Protein 5CKL (pdb70)

CATH classification: 1.10.3290.10

Foldseek 3Di:
DDDAQLRVLLVLLLCCLVVVVLVVADALALQSLLVLQCSSQPVNDPQRSHFDQCWDADDVATADHSVCLVVLRVVLSPFDLQDLVSLLVSLLSQVSSQGTPDDSQLSSLSSSQRSCCVRPLKHFLQLPQDLVQCVVLSVCCVPPNPSVSVSRVVRIDNPSSDPVSSSSNSQNSSVSVPDDD

B-factor: mean 14.35, std 12.37, range [4.65, 115.56]

Sequence (181 aa):
HMKSIDEQSLHHNARRRLFESGDIDRIIEVGTTAGLQQQIHRRYYLFGGLYDDFAGQIREDNNISSKGGFRFANAMMYLKEEALVKKIEQQMPERRTFEEEIIAKYVEMNIAHPFLEGNGRSSTRIWLDLVLKKNLKKVVNWQNVSKTLYLQQAMERSPVNNDLRLRRFLLKDNLTDDVDNREIIFKGIEQSYYYEGYEK

Structure (mmCIF, N/CA/C/O backbone):
data_5CKL
#
_entry.id   5CKL
#
_cell.length_a   35.333
_cell.length_b   50.538
_cell.length_c   130.136
_cell.angle_alpha   90.000
_cell.angle_beta   90.000
_cell.angle_gamma   90.000
#
_symmetry.space_group_name_H-M   'P 2 21 21'
#
loop_
_entity.id
_entity.type
_entity.pdbx_description
1 polymer 'Adenosine monophosphate-protein transferase NmFic'
2 non-polymer GLYCEROL
3 non-polymer 'CHLORIDE ION'
4 water water
#
loop_
_atom_site.group_PDB
_atom_site.id
_atom_site.type_symbol
_atom_site.label_atom_id
_atom_site.label_alt_id
_atom_site.label_comp_id
_atom_site.label_asym_id
_atom_site.label_entity_id
_atom_site.label_seq_id
_atom_site.pdbx_PDB_ins_code
_atom_site.Cartn_x
_atom_site.Cartn_y
_atom_site.Cartn_z
_atom_site.occupancy
_atom_site.B_iso_or_equiv
_atom_site.auth_seq_id
_atom_site.auth_comp_id
_atom_site.auth_asym_id
_atom_site.auth_atom_id
_atom_site.pdbx_PDB_model_num
ATOM 1 N N . HIS A 1 7 ? 26.752 75.666 39.371 1.00 22.69 10 HIS A N 1
ATOM 2 C CA . HIS A 1 7 ? 26.371 76.992 38.796 1.00 16.60 10 HIS A CA 1
ATOM 3 C C . HIS A 1 7 ? 25.074 76.844 38.101 1.00 13.73 10 HIS A C 1
ATOM 4 O O . HIS A 1 7 ? 24.709 75.763 37.716 1.00 14.87 10 HIS A O 1
ATOM 11 N N . MET A 1 8 ? 24.361 77.996 37.929 1.00 13.62 11 MET A N 1
ATOM 12 C CA . MET A 1 8 ? 23.042 77.978 37.319 1.00 11.69 11 MET A CA 1
ATOM 13 C C . MET A 1 8 ? 23.079 77.209 36.021 1.00 10.87 11 MET A C 1
ATOM 14 O O . MET A 1 8 ? 23.978 77.393 35.185 1.00 11.91 11 MET A O 1
ATOM 19 N N . LYS A 1 9 ? 22.081 76.380 35.792 1.00 10.02 12 LYS A N 1
ATOM 20 C CA . LYS A 1 9 ? 22.018 75.653 34.524 1.00 9.81 12 LYS A CA 1
ATOM 21 C C . LYS A 1 9 ? 21.888 76.606 33.371 1.00 9.44 12 LYS A C 1
ATOM 22 O O . LYS A 1 9 ? 21.106 77.557 33.418 1.00 10.37 12 LYS A O 1
ATOM 28 N N . SER A 1 10 ? 22.624 76.309 32.306 1.00 9.52 13 SER A N 1
ATOM 29 C CA . SER A 1 10 ? 22.395 76.994 31.026 1.00 10.17 13 SER A CA 1
ATOM 30 C C . SER A 1 10 ? 21.101 76.503 30.375 1.00 9.17 13 SER A C 1
ATOM 31 O O . SER A 1 10 ? 20.517 75.485 30.771 1.00 8.98 13 SER A O 1
ATOM 34 N N . ILE A 1 11 ? 20.680 77.214 29.324 1.00 9.60 14 ILE A N 1
ATOM 35 C CA . ILE A 1 11 ? 19.543 76.724 28.533 1.00 9.20 14 ILE A CA 1
ATOM 36 C C . ILE A 1 11 ? 19.837 75.317 28.022 1.00 8.68 14 ILE A C 1
ATOM 37 O O . ILE A 1 11 ? 18.984 74.424 28.116 1.00 8.76 14 ILE A O 1
ATOM 42 N N . ASP A 1 12 ? 21.034 75.083 27.443 1.00 8.81 15 ASP A N 1
ATOM 43 C CA . ASP A 1 12 ? 21.285 73.794 26.884 1.00 9.08 15 ASP A CA 1
ATOM 44 C C . ASP A 1 12 ? 21.305 72.699 27.943 1.00 8.60 15 ASP A C 1
ATOM 45 O O . ASP A 1 12 ? 20.829 71.586 27.712 1.00 9.07 15 ASP A O 1
ATOM 50 N N . GLU A 1 13 ? 21.871 72.999 29.119 1.00 8.85 16 GLU A N 1
ATOM 51 C CA . GLU A 1 13 ? 21.917 72.016 30.187 1.00 8.96 16 GLU A CA 1
ATOM 52 C C . GLU A 1 13 ? 20.513 71.653 30.688 1.00 8.67 16 GLU A C 1
ATOM 53 O O . GLU A 1 13 ? 20.165 70.491 30.838 1.00 9.33 16 GLU A O 1
ATOM 59 N N . GLN A 1 14 ? 19.686 72.693 30.967 1.00 8.30 17 GLN A N 1
ATOM 60 C CA . GLN A 1 14 ? 18.332 72.375 31.388 1.00 8.20 17 GLN A CA 1
ATOM 61 C C . GLN A 1 14 ? 17.590 71.636 30.288 1.00 7.69 17 GLN A C 1
ATOM 62 O O . GLN A 1 14 ? 16.797 70.729 30.556 1.00 8.16 17 GLN A O 1
ATOM 68 N N . SER A 1 15 ? 17.804 72.021 29.025 1.00 7.65 18 SER A N 1
ATOM 69 C CA . SER A 1 15 ? 17.118 71.334 27.957 1.00 7.53 18 SER A CA 1
ATOM 70 C C . SER A 1 15 ? 17.513 69.864 27.893 1.00 7.63 18 SER A C 1
ATOM 71 O O . SER A 1 15 ? 16.666 69.003 27.655 1.00 7.66 18 SER A O 1
ATOM 74 N N . LEU A 1 16 ? 18.792 69.548 28.148 1.00 7.81 19 LEU A N 1
ATOM 75 C CA . LEU A 1 16 ? 19.209 68.150 28.177 1.00 7.92 19 LEU A CA 1
ATOM 76 C C . LEU A 1 16 ? 18.468 67.397 29.275 1.00 7.66 19 LEU A C 1
ATOM 77 O O . LEU A 1 16 ? 18.022 66.276 29.091 1.00 8.21 19 LEU A O 1
ATOM 82 N N A HIS A 1 17 ? 18.328 68.033 30.456 0.51 8.11 20 HIS A N 1
ATOM 83 N N B HIS A 1 17 ? 18.286 68.017 30.459 0.49 8.24 20 HIS A N 1
ATOM 84 C CA A HIS A 1 17 ? 17.501 67.439 31.508 0.51 8.63 20 HIS A CA 1
ATOM 85 C CA B HIS A 1 17 ? 17.486 67.382 31.506 0.49 8.80 20 HIS A CA 1
ATOM 86 C C A HIS A 1 17 ? 16.066 67.204 31.038 0.51 8.42 20 HIS A C 1
ATOM 87 C C B HIS 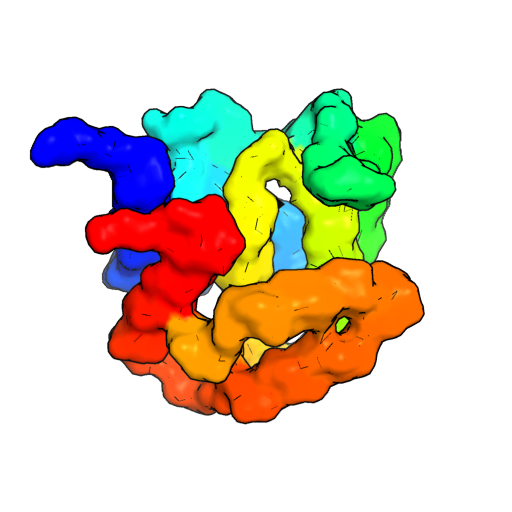A 1 17 ? 16.030 67.213 31.075 0.49 8.64 20 HIS A C 1
ATOM 88 O O A HIS A 1 17 ? 15.478 66.155 31.322 0.51 8.26 20 HIS A O 1
ATOM 89 O O B HIS A 1 17 ? 15.389 66.222 31.429 0.49 9.26 20 HIS A O 1
ATOM 102 N N . ASN A 1 18 ? 15.513 68.190 30.313 1.00 8.17 21 ASN A N 1
ATOM 103 C CA . ASN A 1 18 ? 14.156 68.025 29.768 1.00 7.95 21 ASN A CA 1
ATOM 104 C C . ASN A 1 18 ? 14.061 66.845 28.813 1.00 7.57 21 ASN A C 1
ATOM 105 O O . ASN A 1 18 ? 13.093 66.121 28.812 1.00 8.12 21 ASN A O 1
ATOM 110 N N . ALA A 1 19 ? 15.111 66.668 27.979 1.00 7.68 22 ALA A N 1
ATOM 111 C CA . ALA A 1 19 ? 15.140 65.532 27.053 1.00 7.42 22 ALA A CA 1
ATOM 112 C C . ALA A 1 19 ? 15.167 64.231 27.811 1.00 7.50 22 ALA A C 1
ATOM 113 O O . ALA A 1 19 ? 14.474 63.276 27.462 1.00 8.12 22 ALA A O 1
ATOM 115 N N . ARG A 1 20 ? 15.980 64.142 28.872 1.00 7.87 23 ARG A N 1
ATOM 116 C CA . ARG A 1 20 ? 16.009 62.925 29.657 1.00 8.55 23 ARG A CA 1
ATOM 117 C C . ARG A 1 20 ? 14.657 62.635 30.255 1.00 8.47 23 ARG A C 1
ATOM 118 O O . ARG A 1 20 ? 14.188 61.491 30.245 1.00 9.23 23 ARG A O 1
ATOM 126 N N A ARG A 1 21 ? 13.986 63.683 30.777 0.58 8.53 24 ARG A N 1
ATOM 127 N N B ARG A 1 21 ? 13.975 63.670 30.787 0.42 8.53 24 ARG A N 1
ATOM 128 C CA A ARG A 1 21 ? 12.693 63.510 31.392 0.58 9.14 24 ARG A CA 1
ATOM 129 C CA B ARG A 1 21 ? 12.680 63.470 31.399 0.42 9.07 24 ARG A CA 1
ATOM 130 C C A ARG A 1 21 ? 11.631 63.083 30.391 0.58 8.33 24 ARG A C 1
ATOM 131 C C B ARG A 1 21 ? 11.608 63.085 30.390 0.42 8.30 24 ARG A C 1
ATOM 132 O O A ARG A 1 21 ? 10.735 62.295 30.718 0.58 9.07 24 ARG A O 1
ATOM 133 O O B ARG A 1 21 ? 10.679 62.336 30.716 0.42 9.10 24 ARG A O 1
ATOM 148 N N . LEU A 1 22 ? 11.735 63.583 29.157 1.00 8.12 25 LEU A N 1
ATOM 149 C CA . LEU A 1 22 ? 10.826 63.187 28.105 1.00 7.81 25 LEU A CA 1
ATOM 150 C C . LEU A 1 22 ? 10.768 61.679 27.970 1.00 7.62 25 LEU A C 1
ATOM 151 O O . LEU A 1 22 ? 9.690 61.078 27.810 1.00 8.23 25 LEU A O 1
ATOM 156 N N . PHE A 1 23 ? 11.954 61.029 28.032 1.00 7.69 26 PHE A N 1
ATOM 157 C CA . PHE A 1 23 ? 12.036 59.578 28.015 1.00 8.29 26 PHE A CA 1
ATOM 158 C C . PHE A 1 23 ? 11.681 58.938 29.343 1.00 8.86 26 PHE A C 1
ATOM 159 O O . PHE A 1 23 ? 10.889 57.983 29.391 1.00 9.95 26 PHE A O 1
ATOM 167 N N . GLU A 1 24 ? 12.222 59.427 30.463 1.00 9.11 27 GLU A N 1
ATOM 168 C CA . GLU A 1 24 ? 11.990 58.785 31.772 1.00 10.16 27 GLU A CA 1
ATOM 169 C C . GLU A 1 24 ? 10.526 58.728 32.114 1.00 10.76 27 GLU A C 1
ATOM 170 O O . GLU A 1 24 ? 10.050 57.786 32.712 1.00 12.79 27 GLU A O 1
ATOM 176 N N . SER A 1 25 ? 9.798 59.783 31.770 1.00 10.35 28 SER A N 1
ATOM 177 C CA . SER A 1 25 ? 8.385 59.881 32.115 1.00 11.52 28 SER A CA 1
ATOM 178 C C . SER A 1 25 ? 7.484 59.049 31.246 1.00 11.24 28 SER A C 1
ATOM 179 O O . SER A 1 25 ? 6.292 58.946 31.552 1.00 13.49 28 SER A O 1
ATOM 182 N N . GLY A 1 26 ? 7.985 58.553 30.143 1.00 10.22 29 GLY A N 1
ATOM 183 C CA . GLY A 1 26 ? 7.145 57.904 29.118 1.00 10.39 29 GLY A CA 1
ATOM 184 C C . GLY A 1 26 ? 6.444 58.859 28.205 1.00 10.16 29 GLY A C 1
ATOM 185 O O . GLY A 1 26 ? 5.757 58.4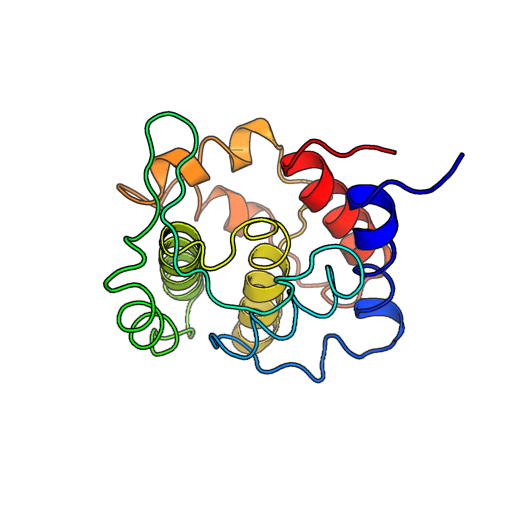16 27.263 1.00 11.17 29 GLY A O 1
ATOM 186 N N . ASP A 1 27 ? 6.601 60.189 28.407 1.00 9.62 30 ASP A N 1
ATOM 187 C CA . ASP A 1 27 ? 5.887 61.133 27.548 1.00 10.39 30 ASP A CA 1
ATOM 188 C C . ASP A 1 27 ? 6.337 61.025 26.092 1.00 9.19 30 ASP A C 1
ATOM 189 O O . ASP A 1 27 ? 5.526 61.330 25.177 1.00 10.49 30 ASP A O 1
ATOM 194 N N . ILE A 1 28 ? 7.538 60.568 25.854 1.00 8.78 31 ILE A N 1
ATOM 195 C CA . ILE A 1 28 ? 8.068 60.361 24.492 1.00 8.86 31 ILE A CA 1
ATOM 196 C C . ILE A 1 28 ? 7.095 59.545 23.622 1.00 9.51 31 ILE A C 1
ATOM 197 O O . ILE A 1 28 ? 6.998 59.766 22.412 1.00 10.93 31 ILE A O 1
ATOM 202 N N . ASP A 1 29 ? 6.456 58.541 24.220 1.00 9.98 32 ASP A N 1
ATOM 203 C CA . ASP A 1 29 ? 5.653 57.585 23.456 1.00 11.32 32 ASP A CA 1
ATOM 204 C C . ASP A 1 29 ? 4.176 57.997 23.392 1.00 11.01 32 ASP A C 1
ATOM 205 O O . ASP A 1 29 ? 3.389 57.257 22.834 1.00 14.76 32 ASP A O 1
ATOM 210 N N . ARG A 1 30 ? 3.830 59.204 23.859 1.00 9.95 33 ARG A N 1
ATOM 211 C CA . ARG A 1 30 ? 2.540 59.750 23.785 1.00 11.83 33 ARG A CA 1
ATOM 212 C C . ARG A 1 30 ? 2.453 60.913 22.755 1.00 14.03 33 ARG A C 1
ATOM 213 O O . ARG A 1 30 ? 1.374 61.360 22.475 1.00 27.77 33 ARG A O 1
ATOM 221 N N A ILE A 1 31 ? 3.491 61.175 22.022 0.59 11.56 34 ILE A N 1
ATOM 222 N N B ILE A 1 31 ? 3.337 61.168 21.990 0.41 10.16 34 ILE A N 1
ATOM 223 C CA A ILE A 1 31 ? 3.679 62.187 20.974 0.59 10.70 34 ILE A CA 1
ATOM 224 C CA B ILE A 1 31 ? 3.273 62.295 21.089 0.41 12.30 34 ILE A CA 1
ATOM 225 C C A ILE A 1 31 ? 3.227 61.608 19.628 0.59 8.70 34 ILE A C 1
ATOM 226 C C B ILE A 1 31 ? 3.303 61.705 19.654 0.41 9.63 34 ILE A C 1
ATOM 227 O O A ILE A 1 31 ? 3.465 60.481 19.357 0.59 9.52 34 ILE A O 1
ATOM 228 O O B ILE A 1 31 ? 3.766 60.576 19.349 0.41 10.09 34 ILE A O 1
ATOM 237 N N . GLU A 1 32 ? 2.624 62.466 18.775 1.00 8.25 35 GLU A N 1
ATOM 238 C CA . GLU A 1 32 ? 2.407 62.041 17.419 1.00 7.48 35 GLU A CA 1
ATOM 239 C C . GLU A 1 32 ? 3.738 61.740 16.716 1.00 7.26 35 GLU A C 1
ATOM 240 O O . GLU A 1 32 ? 4.653 62.476 16.786 1.00 12.91 35 GLU A O 1
ATOM 246 N N . VAL A 1 33 ? 3.769 60.705 15.925 1.00 7.53 36 VAL A N 1
ATOM 247 C CA . VAL A 1 33 ? 4.997 60.299 15.209 1.00 6.78 36 VAL A CA 1
ATOM 248 C C . VAL A 1 33 ? 4.959 60.788 13.788 1.00 6.30 36 VAL A C 1
ATOM 249 O O . VAL A 1 33 ? 3.983 60.566 13.060 1.00 7.34 36 VAL A O 1
ATOM 253 N N . GLY A 1 34 ? 6.035 61.439 13.352 1.00 5.66 37 GLY A N 1
ATOM 254 C CA . GLY A 1 34 ? 6.218 61.749 11.944 1.00 5.87 37 GLY A CA 1
ATOM 255 C C . GLY A 1 34 ? 5.457 62.942 11.403 1.00 5.36 37 GLY A C 1
ATOM 256 O O . GLY A 1 34 ? 5.414 63.125 10.183 1.00 6.55 37 GLY A O 1
ATOM 257 N N . THR A 1 35 ? 4.923 63.764 12.288 1.00 5.47 38 THR A N 1
ATOM 258 C CA . THR A 1 35 ? 4.116 64.907 11.899 1.00 5.73 38 THR A CA 1
ATOM 259 C C . THR A 1 35 ? 4.755 66.195 12.358 1.00 5.26 38 THR A C 1
ATOM 260 O O . THR A 1 35 ? 5.595 66.232 13.267 1.00 5.68 38 THR A O 1
ATOM 264 N N . THR A 1 36 ? 4.295 67.315 11.775 1.00 5.54 39 THR A N 1
ATOM 265 C CA . THR A 1 36 ? 4.735 68.604 12.227 1.00 5.85 39 THR A CA 1
ATOM 266 C C . THR A 1 36 ? 4.341 68.826 13.687 1.00 5.56 39 THR A C 1
ATOM 267 O O . THR A 1 36 ? 5.136 69.289 14.518 1.00 5.89 39 THR A O 1
ATOM 271 N N . ALA A 1 37 ? 3.084 68.492 14.024 1.00 5.80 40 ALA A N 1
ATOM 272 C CA . ALA A 1 37 ? 2.622 68.674 15.391 1.00 6.01 40 ALA A CA 1
ATOM 273 C C . ALA A 1 37 ? 3.467 67.855 16.369 1.00 5.84 40 ALA A C 1
ATOM 274 O O . ALA A 1 37 ? 3.735 68.330 17.483 1.00 6.49 40 ALA A O 1
ATOM 276 N N . GLY A 1 38 ? 3.864 66.648 15.985 1.00 5.76 41 GLY A N 1
ATOM 277 C CA . GLY A 1 38 ? 4.687 65.860 16.857 1.00 5.84 41 GLY A CA 1
ATOM 278 C C . GLY A 1 38 ? 6.067 66.479 17.087 1.00 5.58 41 GLY A C 1
ATOM 279 O O . GLY A 1 38 ? 6.616 66.441 18.180 1.00 6.31 41 GLY A O 1
ATOM 280 N N . LEU A 1 39 ? 6.634 67.059 16.014 1.00 5.52 42 LEU A N 1
ATOM 281 C CA . LEU A 1 39 ? 7.898 67.783 16.162 1.00 5.36 42 LEU A CA 1
ATOM 282 C C . LEU A 1 39 ? 7.731 68.977 17.092 1.00 5.38 42 LEU A C 1
ATOM 283 O O . LEU A 1 39 ? 8.586 69.237 17.950 1.00 5.84 42 LEU A O 1
ATOM 288 N N . GLN A 1 40 ? 6.630 69.720 16.932 1.00 5.73 43 GLN A N 1
ATOM 289 C CA . GLN A 1 40 ? 6.348 70.839 17.836 1.00 5.81 43 GLN A CA 1
ATOM 290 C C . GLN A 1 40 ? 6.221 70.373 19.272 1.00 6.20 43 GLN A C 1
ATOM 291 O O . GLN A 1 40 ? 6.707 71.078 20.181 1.00 6.86 43 GLN A O 1
ATOM 297 N N A GLN A 1 41 ? 5.571 69.233 19.467 0.53 6.11 44 GLN A N 1
ATOM 298 N N B GLN A 1 41 ? 5.614 69.239 19.569 0.47 6.44 44 GLN A N 1
ATOM 299 C CA A GLN A 1 41 ? 5.445 68.670 20.817 0.53 6.55 44 GLN A CA 1
ATOM 300 C CA B GLN A 1 41 ? 5.514 68.794 20.952 0.47 6.56 44 GLN A CA 1
ATOM 301 C C A GLN A 1 41 ? 6.800 68.410 21.440 0.53 6.08 44 GLN A C 1
ATOM 302 C C B GLN A 1 41 ? 6.859 68.375 21.511 0.47 6.32 44 GLN A C 1
ATOM 303 O O A GLN A 1 41 ? 7.044 68.747 22.601 0.53 6.49 44 GLN A O 1
ATOM 304 O O B GLN A 1 41 ? 7.169 68.636 22.675 0.47 6.68 44 GLN A O 1
ATOM 315 N N . ILE A 1 42 ? 7.700 67.747 20.677 1.00 5.86 45 ILE A N 1
ATOM 316 C CA . ILE A 1 42 ? 9.065 67.506 21.158 1.00 5.92 45 ILE A CA 1
ATOM 317 C C . ILE A 1 42 ? 9.739 68.817 21.527 1.00 5.69 45 ILE A C 1
ATOM 318 O O . ILE A 1 42 ? 10.371 68.942 22.571 1.00 6.45 45 ILE A O 1
ATOM 323 N N . HIS A 1 43 ? 9.652 69.788 20.615 1.00 6.10 46 HIS A N 1
ATOM 324 C CA . HIS A 1 43 ? 10.332 71.065 20.835 1.00 6.17 46 HIS A CA 1
ATOM 325 C C . HIS A 1 43 ? 9.828 71.764 22.100 1.00 6.65 46 HIS A C 1
ATOM 326 O O . HIS A 1 43 ? 10.599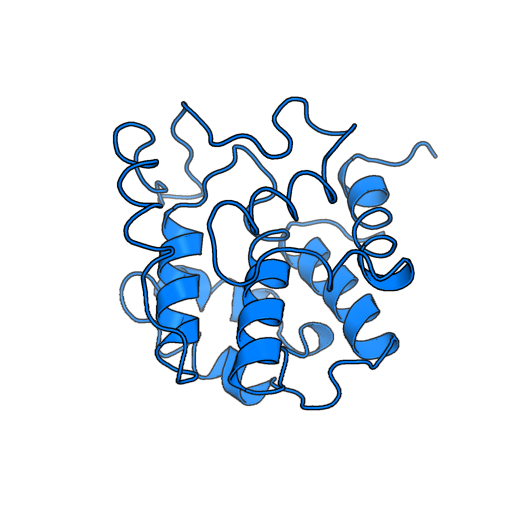 72.341 22.854 1.00 7.18 46 HIS A O 1
ATOM 333 N N A ARG A 1 44 ? 8.504 71.696 22.313 0.50 7.37 47 ARG A N 1
ATOM 334 N N B ARG A 1 44 ? 8.498 71.768 22.304 0.50 7.16 47 ARG A N 1
ATOM 335 C CA A ARG A 1 44 ? 7.953 72.300 23.508 0.50 8.86 47 ARG A CA 1
ATOM 336 C CA B ARG A 1 44 ? 7.983 72.308 23.545 0.50 8.57 47 ARG A CA 1
ATOM 337 C C A ARG A 1 44 ? 8.420 71.617 24.764 0.50 8.94 47 ARG A C 1
ATOM 338 C C B ARG A 1 44 ? 8.550 71.616 24.760 0.50 8.28 47 ARG A C 1
ATOM 339 O O A ARG A 1 44 ? 8.592 72.252 25.804 0.50 10.79 47 ARG A O 1
ATOM 340 O O B ARG A 1 44 ? 8.906 72.263 25.750 0.50 8.98 47 ARG A O 1
ATOM 355 N N A TYR A 1 45 ? 8.648 70.305 24.693 0.51 8.47 48 TYR A N 1
ATOM 356 N N B TYR A 1 45 ? 8.577 70.262 24.739 0.49 7.53 48 TYR A N 1
ATOM 357 C CA A TYR A 1 45 ? 9.139 69.579 25.864 0.51 8.69 48 TYR A CA 1
ATOM 358 C CA B TYR A 1 45 ? 9.133 69.528 25.874 0.49 8.63 48 TYR A CA 1
ATOM 359 C C A TYR A 1 45 ? 10.608 69.908 26.122 0.51 8.36 48 TYR A C 1
ATOM 360 C C B TYR A 1 45 ? 10.571 69.976 26.114 0.49 7.83 48 TYR A C 1
ATOM 361 O O A TYR A 1 45 ? 11.038 70.052 27.268 0.51 10.16 48 TYR A O 1
ATOM 362 O O B TYR A 1 45 ? 10.977 70.239 27.248 0.49 9.20 48 TYR A O 1
ATOM 379 N N . LEU A 1 46 ? 11.391 70.020 25.058 1.00 6.89 49 LEU A N 1
ATOM 380 C CA . LEU A 1 46 ? 12.798 70.288 25.217 1.00 7.05 49 LEU A CA 1
ATOM 381 C C . LEU A 1 46 ? 13.090 71.717 25.654 1.00 7.20 49 LEU A C 1
ATOM 382 O O . LEU A 1 46 ? 14.062 71.960 26.374 1.00 7.98 49 LEU A O 1
ATOM 387 N N . PHE A 1 47 ? 12.294 72.675 25.153 1.00 7.10 50 PHE A N 1
ATOM 388 C CA . PHE A 1 47 ? 12.636 74.086 25.281 1.00 7.33 50 PHE A CA 1
ATOM 389 C C . PHE A 1 47 ? 11.600 74.916 26.006 1.00 7.79 50 PHE A C 1
ATOM 390 O O . PHE A 1 47 ? 11.819 76.119 26.194 1.00 8.66 50 PHE A O 1
ATOM 398 N N . GLY A 1 48 ? 10.484 74.333 26.416 1.00 8.66 51 GLY A N 1
ATOM 399 C CA . GLY A 1 48 ? 9.489 75.082 27.156 1.00 9.48 51 GLY A CA 1
ATOM 400 C C . GLY A 1 48 ? 10.106 75.611 28.451 1.00 10.25 51 GLY A C 1
ATOM 401 O O . GLY A 1 48 ? 10.804 74.883 29.150 1.00 12.10 51 GLY A O 1
ATOM 402 N N . GLY A 1 49 ? 9.867 76.881 28.712 1.00 11.91 52 GLY A N 1
ATOM 403 C CA . GLY A 1 49 ? 10.464 77.534 29.866 1.00 12.81 52 GLY A CA 1
ATOM 404 C C . GLY A 1 49 ? 11.860 78.120 29.597 1.00 12.31 52 GLY A C 1
ATOM 405 O O . GLY A 1 49 ? 12.361 78.822 30.433 1.00 17.80 52 GLY A O 1
ATOM 406 N N . LEU A 1 50 ? 12.424 77.807 28.464 1.00 9.84 53 LEU A N 1
ATOM 407 C CA . LEU A 1 50 ? 13.783 78.176 28.114 1.00 9.79 53 LEU A CA 1
ATOM 408 C C . LEU A 1 50 ? 13.838 79.180 26.965 1.00 10.55 53 LEU A C 1
ATOM 409 O O . LEU A 1 50 ? 14.556 80.180 27.024 1.00 12.31 53 LEU A O 1
ATOM 414 N N . TYR A 1 51 ? 13.052 78.902 25.910 1.00 10.61 54 TYR A N 1
ATOM 415 C CA . TYR A 1 51 ? 12.879 79.805 24.780 1.00 10.82 54 TYR A CA 1
ATOM 416 C C . TYR A 1 51 ? 11.423 80.166 24.697 1.00 11.19 54 TYR A C 1
ATOM 417 O O . TYR A 1 51 ? 10.534 79.296 24.771 1.00 10.92 54 TYR A O 1
ATOM 426 N N A ASP A 1 52 ? 11.094 81.438 24.480 0.50 12.13 55 ASP A N 1
ATOM 427 N N B ASP A 1 52 ? 11.176 81.436 24.478 0.50 12.36 55 ASP A N 1
ATOM 428 C CA A ASP A 1 52 ? 9.705 81.897 24.402 0.50 13.35 55 ASP A CA 1
ATOM 429 C CA B ASP A 1 52 ? 9.809 81.912 24.402 0.50 13.61 55 ASP A CA 1
ATOM 430 C C A ASP A 1 52 ? 8.985 81.316 23.215 0.50 12.79 55 ASP A C 1
ATOM 431 C C B ASP A 1 52 ? 9.059 81.311 23.223 0.50 12.87 55 ASP A C 1
ATOM 432 O O A ASP A 1 52 ? 7.746 81.198 23.247 0.50 15.06 55 ASP A O 1
ATOM 433 O O B ASP A 1 52 ? 7.842 81.198 23.253 0.50 15.33 55 ASP A O 1
ATOM 442 N N . PHE A 1 53 ? 9.735 80.928 22.190 1.00 11.02 56 PHE A N 1
ATOM 443 C CA . PHE A 1 53 ? 9.182 80.351 20.955 1.00 10.93 56 PHE A CA 1
ATOM 444 C C . PHE A 1 53 ? 9.130 78.835 21.008 1.00 9.62 56 PHE A C 1
ATOM 445 O O . PHE A 1 53 ? 8.883 78.223 19.953 1.00 10.35 56 PHE A O 1
ATOM 453 N N . ALA A 1 54 ? 9.271 78.202 22.169 1.00 9.34 57 ALA A N 1
ATOM 454 C CA . ALA A 1 54 ? 9.169 76.747 22.219 1.00 8.92 57 ALA A CA 1
ATOM 455 C C . ALA A 1 54 ? 7.934 76.247 21.554 1.00 8.67 57 ALA A C 1
ATOM 456 O O . ALA A 1 54 ? 6.818 76.717 21.851 1.00 9.82 57 ALA A O 1
ATOM 458 N N . GLY A 1 55 ? 8.076 75.289 20.661 1.00 8.38 58 GLY A N 1
ATOM 459 C CA . GLY A 1 55 ? 6.966 74.693 19.943 1.00 8.68 58 GLY A CA 1
ATOM 460 C C . GLY A 1 55 ? 6.407 75.513 18.799 1.00 8.81 58 GLY A C 1
ATOM 461 O O . GLY A 1 55 ? 5.482 75.004 18.152 1.00 10.57 58 GLY A O 1
ATOM 462 N N . GLN A 1 56 ? 6.883 76.712 18.548 1.00 8.25 59 GLN A N 1
ATOM 463 C CA . GLN A 1 56 ? 6.257 77.614 17.600 1.00 8.59 59 GLN A CA 1
ATOM 464 C C . GLN A 1 56 ? 6.995 77.628 16.269 1.00 8.16 59 GLN A C 1
ATOM 465 O O . GLN A 1 56 ? 8.228 77.788 16.236 1.00 8.95 59 GLN A O 1
ATOM 471 N N . ILE A 1 57 ? 6.236 77.538 15.188 1.00 8.27 60 ILE A N 1
ATOM 472 C CA . ILE A 1 57 ? 6.823 77.662 13.840 1.00 7.62 60 ILE A CA 1
ATOM 473 C C . ILE A 1 57 ? 7.306 79.080 13.636 1.00 8.16 60 ILE A C 1
ATOM 474 O O . ILE A 1 57 ? 6.555 80.048 13.867 1.00 9.74 60 ILE A O 1
ATOM 479 N N . ARG A 1 58 ? 8.534 79.240 13.181 1.00 7.61 61 ARG A N 1
ATOM 480 C CA . ARG A 1 58 ? 9.110 80.567 12.993 1.00 7.89 61 ARG A CA 1
ATOM 481 C C . ARG A 1 58 ? 8.425 81.324 11.861 1.00 8.56 61 ARG A C 1
ATOM 482 O O . ARG A 1 58 ? 7.924 80.769 10.906 1.00 9.16 61 ARG A O 1
ATOM 490 N N . GLU A 1 59 ? 8.520 82.649 12.006 1.00 9.89 62 GLU A N 1
ATOM 491 C CA . GLU A 1 59 ? 8.081 83.619 10.988 1.00 10.76 62 GLU A CA 1
ATOM 492 C C . GLU A 1 59 ? 9.244 84.343 10.366 1.00 11.15 62 GLU A C 1
ATOM 493 O O . GLU A 1 59 ? 9.042 85.096 9.421 1.00 14.51 62 GLU A O 1
ATOM 499 N N . ASP A 1 60 ? 10.472 84.157 10.853 1.00 11.75 63 ASP A N 1
ATOM 500 C CA . ASP A 1 60 ? 11.673 84.777 10.364 1.00 12.25 63 ASP A CA 1
ATOM 501 C C . ASP A 1 60 ? 12.517 83.772 9.654 1.00 10.17 63 ASP A C 1
ATOM 502 O O . ASP A 1 60 ? 12.428 82.579 9.911 1.00 10.07 63 ASP A O 1
ATOM 507 N N A ASN A 1 61 ? 13.353 84.253 8.750 0.50 11.43 64 ASN A N 1
ATOM 508 N N B ASN A 1 61 ? 13.439 84.250 8.761 0.50 11.56 64 ASN A N 1
ATOM 509 C CA A ASN A 1 61 ? 14.308 83.403 8.064 0.50 10.43 64 ASN A CA 1
ATOM 510 C CA B ASN A 1 61 ? 14.404 83.405 8.068 0.50 10.50 64 ASN A CA 1
ATOM 511 C C A ASN A 1 61 ? 15.545 83.185 8.928 0.50 10.43 64 ASN A C 1
ATOM 512 C C B ASN A 1 61 ? 15.636 83.195 8.923 0.50 10.97 64 ASN A C 1
ATOM 513 O O A ASN A 1 61 ? 15.946 84.064 9.698 0.50 13.41 64 ASN A O 1
ATOM 514 O O B ASN A 1 61 ? 16.040 84.066 9.697 0.50 13.96 64 ASN A O 1
ATOM 523 N N . ILE A 1 62 ? 16.176 82.033 8.719 1.00 9.80 65 ILE A N 1
ATOM 524 C CA . ILE A 1 62 ? 17.389 81.656 9.421 1.00 9.86 65 ILE A CA 1
ATOM 525 C C . ILE A 1 62 ? 18.345 80.973 8.460 1.00 9.82 65 ILE A C 1
ATOM 526 O O . ILE A 1 62 ? 17.948 80.325 7.475 1.00 8.94 65 ILE A O 1
ATOM 531 N N A SER A 1 63 ? 19.595 81.107 8.790 0.50 11.05 66 SER A N 1
ATOM 532 N N B SER A 1 63 ? 19.658 81.108 8.777 0.50 11.20 66 SER A N 1
ATOM 533 C CA A SER A 1 63 ? 20.663 80.492 8.012 0.50 11.01 66 SER A CA 1
ATOM 534 C CA B SER A 1 63 ? 20.750 80.496 8.005 0.50 11.39 66 SER A CA 1
ATOM 535 C C A SER A 1 63 ? 21.795 80.064 8.905 0.50 13.30 66 SER A C 1
ATOM 536 C C B SER A 1 63 ? 21.850 80.066 8.893 0.50 13.58 66 SER A C 1
ATOM 537 O O A SER A 1 63 ? 21.905 80.561 10.035 0.50 17.78 66 SER A O 1
ATOM 538 O O B SER A 1 63 ? 21.998 80.551 10.015 0.50 17.94 66 SER A O 1
ATOM 543 N N . LYS A 1 64 ? 22.626 79.127 8.412 1.00 14.10 67 LYS A N 1
ATOM 544 C CA . LYS A 1 64 ? 23.889 78.775 9.133 1.00 20.06 67 LYS A CA 1
ATOM 545 C C . LYS A 1 64 ? 24.913 78.427 8.177 1.00 27.72 67 LYS A C 1
ATOM 546 O O . LYS A 1 64 ? 24.653 77.682 7.230 1.00 50.98 67 LYS A O 1
ATOM 552 N N . GLY A 1 65 ? 26.092 79.059 8.320 1.00 31.52 68 GLY A N 1
ATOM 553 C CA . GLY A 1 65 ? 27.041 79.069 7.133 1.00 67.80 68 GLY A CA 1
ATOM 554 C C . GLY A 1 65 ? 26.379 79.837 5.946 1.00 57.91 68 GLY A C 1
ATOM 555 O O . GLY A 1 65 ? 25.716 80.931 5.909 1.00 29.25 68 GLY A O 1
ATOM 556 N N . GLY A 1 66 ? 26.560 79.340 4.823 1.00 24.40 69 GLY A N 1
ATOM 557 C CA . GLY A 1 66 ? 26.149 79.803 3.541 1.00 23.38 69 GLY A CA 1
ATOM 558 C C . GLY A 1 66 ? 24.847 79.047 3.041 1.00 15.47 69 GLY A C 1
ATOM 559 O O . GLY A 1 66 ? 24.409 79.452 1.972 1.00 19.72 69 GLY A O 1
ATOM 560 N N . PHE A 1 67 ? 24.197 78.443 4.163 1.00 18.01 70 PHE A N 1
ATOM 561 C CA . PHE A 1 67 ? 22.926 77.682 3.911 1.00 15.01 70 PHE A CA 1
ATOM 562 C C . PHE A 1 67 ? 21.709 78.340 4.575 1.00 10.89 70 PHE A C 1
ATOM 563 O O . PHE A 1 67 ? 21.647 78.556 5.766 1.00 13.02 70 PHE A O 1
ATOM 571 N N . ARG A 1 68 ? 20.767 78.699 3.716 1.00 8.79 71 ARG A N 1
ATOM 572 C CA . ARG A 1 68 ? 19.510 79.265 4.168 1.00 8.07 71 ARG A CA 1
ATOM 573 C C . ARG A 1 68 ? 18.462 78.157 4.219 1.00 7.26 71 ARG A C 1
ATOM 574 O O . ARG A 1 68 ? 18.207 77.473 3.238 1.00 8.52 71 ARG A O 1
ATOM 582 N N . PHE A 1 69 ? 17.827 78.016 5.380 1.00 6.78 72 PHE A N 1
ATOM 583 C CA . PHE A 1 69 ? 16.756 77.066 5.561 1.00 6.60 72 PHE A CA 1
ATOM 584 C C . PHE A 1 69 ? 15.491 77.545 4.851 1.00 6.89 72 PHE A C 1
ATOM 585 O O . PHE A 1 69 ? 15.423 78.675 4.347 1.00 7.96 72 PHE A O 1
ATOM 593 N N . ALA A 1 70 ? 14.474 76.694 4.783 1.00 6.57 73 ALA A N 1
ATOM 594 C CA . ALA A 1 70 ? 13.315 77.016 3.962 1.00 6.69 73 ALA A CA 1
ATOM 595 C C . ALA A 1 70 ? 12.736 78.381 4.339 1.00 6.59 73 ALA A C 1
ATOM 596 O O . ALA A 1 70 ? 12.576 78.718 5.504 1.00 7.66 73 ALA A O 1
ATOM 598 N N . ASN A 1 71 ? 12.346 79.138 3.309 1.00 6.61 74 ASN A N 1
ATOM 599 C CA . ASN A 1 71 ? 11.830 80.468 3.541 1.00 6.69 74 ASN A CA 1
ATOM 600 C C . ASN A 1 71 ? 10.571 80.422 4.411 1.00 6.54 74 ASN A C 1
ATOM 601 O O . ASN A 1 71 ? 9.639 79.685 4.128 1.00 6.67 74 ASN A O 1
ATOM 606 N N . ALA A 1 72 ? 10.551 81.257 5.450 1.00 7.93 75 ALA A N 1
ATOM 607 C CA . ALA A 1 72 ? 9.390 81.366 6.320 1.00 7.80 75 ALA A CA 1
ATOM 608 C C . ALA A 1 72 ? 8.112 81.660 5.557 1.00 7.62 75 ALA A C 1
ATOM 609 O O . ALA A 1 72 ? 7.024 81.280 6.025 1.00 8.32 75 ALA A O 1
ATOM 611 N N A MET A 1 73 ? 8.294 82.305 4.409 0.57 6.95 76 MET A N 1
ATOM 612 N N B MET A 1 73 ? 8.061 82.410 4.423 0.43 9.17 76 MET A N 1
ATOM 613 C CA A MET A 1 73 ? 7.153 82.697 3.625 0.57 7.49 76 MET A CA 1
ATOM 614 C CA B MET A 1 73 ? 6.773 82.667 3.770 0.43 10.28 76 MET A CA 1
ATOM 615 C C A MET A 1 73 ? 6.285 81.518 3.171 0.57 6.90 76 MET A C 1
ATOM 616 C C B MET A 1 73 ? 6.088 81.394 3.213 0.43 10.13 76 MET A C 1
ATOM 617 O O A MET A 1 73 ? 5.055 81.654 2.997 0.57 7.65 76 MET A O 1
ATOM 618 O O B MET A 1 73 ? 4.848 81.373 2.994 0.43 12.92 76 MET A O 1
ATOM 627 N N . TYR A 1 74 ? 6.898 80.365 2.921 1.00 6.89 77 TYR A N 1
ATOM 628 C CA . TYR A 1 74 ? 6.228 79.163 2.458 1.00 6.80 77 TYR A CA 1
ATOM 629 C C . TYR A 1 74 ? 6.566 77.950 3.340 1.00 6.40 77 TYR A C 1
ATOM 630 O O . TYR A 1 74 ? 6.328 76.808 2.962 1.00 6.91 77 TYR A O 1
ATOM 639 N N . LEU A 1 75 ? 7.047 78.205 4.553 1.00 6.50 78 LEU A N 1
ATOM 640 C CA . LEU A 1 75 ? 7.412 77.140 5.474 1.00 6.35 78 LEU A CA 1
ATOM 641 C C . LEU A 1 75 ? 6.214 76.321 5.913 1.00 6.14 78 LEU A C 1
ATOM 642 O O . LEU A 1 75 ? 6.300 75.104 5.996 1.00 6.29 78 LEU A O 1
ATOM 647 N N . LYS A 1 76 ? 5.084 76.972 6.224 1.00 6.68 79 LYS A N 1
ATOM 648 C CA . LYS A 1 76 ? 3.934 76.194 6.658 1.00 7.41 79 LYS A CA 1
ATOM 649 C C . LYS A 1 76 ? 3.461 75.254 5.558 1.00 6.67 79 LYS A C 1
ATOM 650 O O . LYS A 1 76 ? 3.116 74.096 5.812 1.00 7.12 79 LYS A O 1
ATOM 656 N N A GLU A 1 77 ? 3.461 75.756 4.330 0.50 6.87 80 GLU A N 1
ATOM 657 N N B GLU A 1 77 ? 3.448 75.732 4.319 0.50 7.38 80 GLU A N 1
ATOM 658 C CA A GLU A 1 77 ? 3.088 74.982 3.162 0.50 7.48 80 GLU A CA 1
ATOM 659 C CA B GLU A 1 77 ? 3.063 74.918 3.183 0.50 7.92 80 GLU A CA 1
ATOM 660 C C A GLU A 1 77 ? 4.031 73.810 2.956 0.50 6.96 80 GLU A C 1
ATOM 661 C C B GLU A 1 77 ? 4.031 73.777 2.976 0.50 7.14 80 GLU A C 1
ATOM 662 O O A GLU A 1 77 ? 3.625 72.685 2.657 0.50 7.59 80 GLU A O 1
ATOM 663 O O B GLU A 1 77 ? 3.643 72.646 2.680 0.50 8.12 80 GLU A O 1
ATOM 674 N N . ALA A 1 78 ? 5.335 74.067 3.141 1.00 6.47 81 ALA A N 1
ATOM 675 C CA . ALA A 1 78 ? 6.328 73.005 3.038 1.00 6.41 81 ALA A CA 1
ATOM 676 C C . ALA A 1 78 ? 6.084 71.931 4.073 1.00 6.08 81 ALA A C 1
ATOM 677 O O . ALA A 1 78 ? 6.155 70.742 3.763 1.00 6.47 81 ALA A O 1
ATOM 679 N N . LEU A 1 79 ? 5.826 72.343 5.324 1.00 5.89 82 LEU A N 1
ATOM 680 C CA . LEU A 1 79 ? 5.627 71.379 6.406 1.00 5.88 82 LEU A CA 1
ATOM 681 C C . LEU A 1 79 ? 4.435 70.458 6.147 1.00 5.98 82 LEU A C 1
ATOM 682 O O . LEU A 1 79 ? 4.490 69.283 6.465 1.00 6.49 82 LEU A O 1
ATOM 687 N N . VAL A 1 80 ? 3.352 71.006 5.564 1.00 6.27 83 VAL A N 1
ATOM 688 C CA . VAL A 1 80 ? 2.208 70.156 5.241 1.00 7.35 83 VAL A CA 1
ATOM 689 C C . VAL A 1 80 ? 2.614 69.064 4.295 1.00 6.98 83 VAL A C 1
ATOM 690 O O . VAL A 1 80 ? 2.212 67.901 4.446 1.00 8.38 83 VAL A O 1
ATOM 694 N N A LYS A 1 81 ? 3.426 69.390 3.268 0.46 6.29 84 LYS A N 1
ATOM 695 N N B LYS A 1 81 ? 3.424 69.388 3.267 0.54 6.35 84 LYS A N 1
ATOM 696 C CA A LYS A 1 81 ? 3.894 68.362 2.342 0.46 6.54 84 LYS A CA 1
ATOM 697 C CA B LYS A 1 81 ? 3.892 68.353 2.341 0.54 6.63 84 LYS A CA 1
ATOM 698 C C A LYS A 1 81 ? 4.847 67.393 3.004 0.46 6.19 84 LYS A C 1
ATOM 699 C C B LYS A 1 81 ? 4.845 67.387 3.009 0.54 6.29 84 LYS A C 1
ATOM 700 O O A LYS A 1 81 ? 4.783 66.186 2.799 0.46 7.03 84 LYS A O 1
ATOM 701 O O B LYS A 1 81 ? 4.771 66.174 2.812 0.54 7.14 84 LYS A O 1
ATOM 712 N N . ILE A 1 82 ? 5.796 67.918 3.812 1.00 5.96 85 ILE A N 1
ATOM 713 C CA . ILE A 1 82 ? 6.796 67.064 4.444 1.00 6.11 85 ILE A CA 1
ATOM 714 C C . ILE A 1 82 ? 6.129 66.021 5.328 1.00 5.73 85 ILE A C 1
ATOM 715 O O . ILE A 1 82 ? 6.497 64.848 5.295 1.00 6.34 85 ILE A O 1
ATOM 720 N N . GLU A 1 83 ? 5.169 66.443 6.161 1.00 5.94 86 GLU A N 1
ATOM 721 C CA . GLU A 1 83 ? 4.618 65.504 7.119 1.00 5.86 86 GLU A CA 1
ATOM 722 C C . GLU A 1 83 ? 3.810 64.384 6.442 1.00 6.10 86 GLU A C 1
ATOM 723 O O . GLU A 1 83 ? 3.586 63.343 7.049 1.00 6.79 86 GLU A O 1
ATOM 729 N N A GLN A 1 84 ? 3.317 64.636 5.209 0.50 5.62 87 GLN A N 1
ATOM 730 N N B GLN A 1 84 ? 3.439 64.591 5.177 0.50 6.40 87 GLN A N 1
ATOM 731 C CA A GLN A 1 84 ? 2.637 63.597 4.422 0.50 6.64 87 GLN A CA 1
ATOM 732 C CA B GLN A 1 84 ? 2.689 63.600 4.405 0.50 7.06 87 GLN A CA 1
ATOM 733 C C A GLN A 1 84 ? 3.575 62.663 3.668 0.50 6.63 87 GLN A C 1
ATOM 734 C C B GLN A 1 84 ? 3.593 62.622 3.706 0.50 6.92 87 GLN A C 1
ATOM 735 O O A GLN A 1 84 ? 3.073 61.693 3.067 0.50 8.08 87 GLN A O 1
ATOM 736 O O B GLN A 1 84 ? 3.105 61.678 3.082 0.50 8.31 87 GLN A O 1
ATOM 747 N N . MET A 1 85 ? 4.903 62.844 3.750 1.00 6.50 88 MET A N 1
ATOM 748 C CA . MET A 1 85 ? 5.813 61.926 3.087 1.00 6.48 88 MET A CA 1
ATOM 749 C C . MET A 1 85 ? 5.710 60.540 3.740 1.00 6.55 88 MET A C 1
ATOM 750 O O . MET A 1 85 ? 5.488 60.413 4.946 1.00 6.98 88 MET A O 1
ATOM 755 N N . PRO A 1 86 ? 5.941 59.491 2.946 1.00 7.13 89 PRO A N 1
ATOM 756 C CA . PRO A 1 86 ? 5.801 58.122 3.477 1.00 7.29 89 PRO A CA 1
ATOM 757 C C . PRO A 1 86 ? 7.010 57.761 4.362 1.00 6.92 89 PRO A C 1
ATOM 758 O O . PRO A 1 86 ? 8.061 58.396 4.358 1.00 7.55 89 PRO A O 1
ATOM 762 N N . GLU A 1 87 ? 6.776 56.693 5.129 1.00 7.11 90 GLU A N 1
ATOM 763 C CA . GLU A 1 87 ? 7.702 56.245 6.186 1.00 7.46 90 GLU A CA 1
ATOM 764 C C 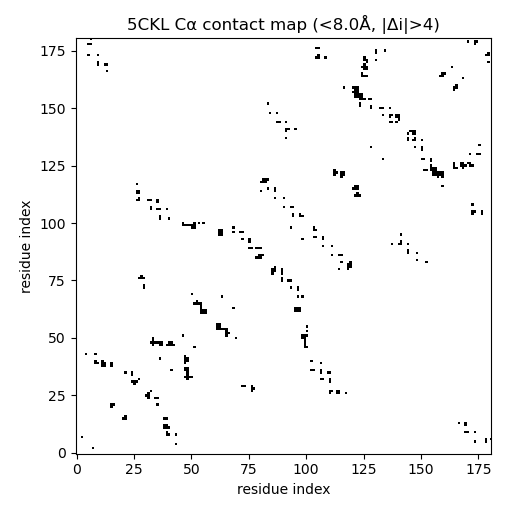. GLU A 1 87 ? 7.906 54.738 6.146 1.00 7.89 90 GLU A C 1
ATOM 765 O O . GLU A 1 87 ? 8.241 54.123 7.161 1.00 9.70 90 GLU A O 1
ATOM 771 N N A ARG A 1 88 ? 7.774 54.032 5.043 0.51 9.82 91 ARG A N 1
ATOM 772 N N B ARG A 1 88 ? 7.653 54.168 4.962 0.49 9.10 91 ARG A N 1
ATOM 773 C CA A ARG A 1 88 ? 7.714 52.586 5.144 0.51 11.52 91 ARG A CA 1
ATOM 774 C CA B ARG A 1 88 ? 7.656 52.706 4.844 0.49 9.69 91 ARG A CA 1
ATOM 775 C C A ARG A 1 88 ? 9.073 51.919 4.941 0.51 11.02 91 ARG A C 1
ATOM 776 C C B ARG A 1 88 ? 9.044 52.096 5.139 0.49 8.57 91 ARG A C 1
ATOM 777 O O A ARG A 1 88 ? 9.185 50.761 5.081 0.51 10.60 91 ARG A O 1
ATOM 778 O O B ARG A 1 88 ? 9.271 51.144 5.998 0.49 9.14 91 ARG A O 1
ATOM 793 N N . THR A 1 89 ? 10.018 52.650 4.428 1.00 7.75 92 THR A N 1
ATOM 794 C CA . THR A 1 89 ? 11.345 52.120 4.296 1.00 7.87 92 THR A CA 1
ATOM 795 C C . THR A 1 89 ? 12.356 53.075 4.942 1.00 7.32 92 THR A C 1
ATOM 796 O O . THR A 1 89 ? 12.105 54.256 5.107 1.00 6.96 92 THR A O 1
ATOM 800 N N . PHE A 1 90 ? 13.519 52.530 5.245 1.00 7.82 93 PHE A N 1
ATOM 801 C CA . PHE A 1 90 ? 14.621 53.374 5.728 1.00 7.45 93 PHE A CA 1
ATOM 802 C C . PHE A 1 90 ? 14.914 54.522 4.791 1.00 7.19 93 PHE A C 1
ATOM 803 O O . PHE A 1 90 ? 15.068 55.668 5.224 1.00 7.17 93 PHE A O 1
ATOM 811 N N A GLU A 1 91 ? 14.977 54.240 3.490 0.53 7.83 94 GLU A N 1
ATOM 812 N N B GLU A 1 91 ? 14.980 54.247 3.485 0.47 7.87 94 GLU A N 1
ATOM 813 C CA A GLU A 1 91 ? 15.258 55.277 2.524 0.53 7.72 94 GLU A CA 1
ATOM 814 C CA B GLU A 1 91 ? 15.265 55.292 2.534 0.47 7.93 94 GLU A CA 1
ATOM 815 C C A GLU A 1 91 ? 14.215 56.384 2.568 0.53 7.30 94 GLU A C 1
ATOM 816 C C B GLU A 1 91 ? 14.212 56.392 2.569 0.47 7.25 94 GLU A C 1
ATOM 817 O O A GLU A 1 91 ? 14.550 57.574 2.513 0.53 7.31 94 GLU A O 1
ATOM 818 O O B GLU A 1 91 ? 14.541 57.585 2.521 0.47 7.33 94 GLU A O 1
ATOM 829 N N . GLU A 1 92 ? 12.931 56.008 2.634 1.00 7.19 95 GLU A N 1
ATOM 830 C CA . GLU A 1 92 ? 11.863 57.007 2.717 1.00 6.75 95 GLU A CA 1
ATOM 831 C C . GLU A 1 92 ? 11.990 57.821 4.004 1.00 5.92 95 GLU A C 1
ATOM 832 O O . GLU A 1 92 ? 11.763 59.034 3.999 1.00 6.06 95 GLU A O 1
ATOM 838 N N . ILE A 1 93 ? 12.287 57.152 5.114 1.00 5.73 96 ILE A N 1
ATOM 839 C CA . ILE A 1 93 ? 12.360 57.863 6.382 1.00 5.45 96 ILE A CA 1
ATOM 840 C C . ILE A 1 93 ? 13.507 58.870 6.367 1.00 5.49 96 ILE A C 1
ATOM 841 O O . ILE A 1 93 ? 13.341 60.007 6.822 1.00 5.55 96 ILE A O 1
ATOM 846 N N . ILE A 1 94 ? 14.676 58.472 5.851 1.00 5.67 97 ILE A N 1
ATOM 847 C CA . ILE A 1 94 ? 15.768 59.440 5.744 1.00 5.94 97 ILE A CA 1
ATOM 848 C C . ILE A 1 94 ? 15.423 60.569 4.827 1.00 5.54 97 ILE A C 1
ATOM 849 O O . ILE A 1 94 ? 15.738 61.724 5.124 1.00 5.94 97 ILE A O 1
ATOM 854 N N . ALA A 1 95 ? 14.745 60.301 3.693 1.00 5.92 98 ALA A N 1
ATOM 855 C CA . ALA A 1 95 ? 14.349 61.384 2.828 1.00 6.09 98 ALA A CA 1
ATOM 856 C C . ALA A 1 95 ? 13.433 62.368 3.547 1.00 5.55 98 ALA A C 1
ATOM 857 O O . ALA A 1 95 ? 13.547 63.583 3.366 1.00 6.00 98 ALA A O 1
ATOM 859 N N . LYS A 1 96 ? 12.492 61.859 4.338 1.00 5.32 99 LYS A N 1
ATOM 860 C CA . LYS A 1 96 ? 11.570 62.711 5.078 1.00 5.17 99 LYS A CA 1
ATOM 861 C C . LYS A 1 96 ? 12.327 63.550 6.113 1.00 5.06 99 LYS A C 1
ATOM 862 O O . LYS A 1 96 ? 12.085 64.745 6.251 1.00 5.47 99 LYS A O 1
ATOM 868 N N . TYR A 1 97 ? 13.256 62.917 6.818 1.00 5.03 100 TYR A N 1
ATOM 869 C CA . TYR A 1 97 ? 14.132 63.623 7.757 1.00 5.06 100 TYR A CA 1
ATOM 870 C C . TYR A 1 97 ? 14.946 64.722 7.086 1.00 4.79 100 TYR A C 1
ATOM 871 O O . TYR A 1 97 ? 15.044 65.833 7.600 1.00 5.12 100 TYR A O 1
ATOM 880 N N . VAL A 1 98 ? 15.527 64.414 5.912 1.00 5.08 101 VAL A N 1
ATOM 881 C CA . VAL A 1 98 ? 16.307 65.431 5.193 1.00 5.22 101 VAL A CA 1
ATOM 882 C C . VAL A 1 98 ? 15.432 66.639 4.902 1.00 5.07 101 VAL A C 1
ATOM 883 O O . VAL A 1 98 ? 15.891 67.785 5.038 1.00 5.42 101 VAL A O 1
ATOM 887 N N . GLU A 1 99 ? 14.175 66.417 4.461 1.00 4.92 102 GLU A N 1
ATOM 888 C CA . GLU A 1 99 ? 13.312 67.547 4.177 1.00 5.12 102 GLU A CA 1
ATOM 889 C C . GLU A 1 99 ? 12.931 68.310 5.440 1.00 4.89 102 GLU A C 1
ATOM 890 O O . GLU A 1 99 ? 12.832 69.539 5.405 1.00 5.38 102 GLU A O 1
ATOM 896 N N . MET A 1 100 ? 12.697 67.609 6.549 1.00 4.94 103 MET A N 1
ATOM 897 C CA . MET A 1 100 ? 12.388 68.297 7.796 1.00 5.17 103 MET A CA 1
ATOM 898 C C . MET A 1 100 ? 13.596 69.089 8.313 1.00 5.21 103 MET A C 1
ATOM 899 O O . MET A 1 100 ? 13.416 70.159 8.903 1.00 5.55 103 MET A O 1
ATOM 904 N N . ASN A 1 101 ? 14.811 68.591 8.088 1.00 5.14 104 ASN A N 1
ATOM 905 C CA . ASN A 1 101 ? 15.987 69.391 8.428 1.00 5.39 104 ASN A CA 1
ATOM 906 C C . ASN A 1 101 ? 16.063 70.650 7.568 1.00 5.32 104 ASN A C 1
ATOM 907 O O . ASN A 1 101 ? 16.357 71.725 8.087 1.00 6.01 104 ASN A O 1
ATOM 912 N N . ILE A 1 102 ? 15.810 70.538 6.267 1.00 5.31 105 ILE A N 1
ATOM 913 C CA . ILE A 1 102 ? 15.824 71.717 5.402 1.00 5.63 105 ILE A CA 1
ATOM 914 C C . ILE A 1 102 ? 14.762 72.729 5.868 1.00 5.57 105 ILE A C 1
ATOM 915 O O . ILE A 1 102 ? 14.988 73.942 5.843 1.00 6.02 105 ILE A O 1
ATOM 920 N N . ALA A 1 103 ? 13.595 72.217 6.296 1.00 5.40 106 ALA A N 1
ATOM 921 C CA . ALA A 1 103 ? 12.555 73.112 6.806 1.00 5.58 106 ALA A CA 1
ATOM 922 C C . ALA A 1 103 ? 13.023 73.863 8.033 1.00 5.52 106 ALA A C 1
ATOM 923 O O . ALA A 1 103 ? 12.764 75.062 8.143 1.00 6.55 106 ALA A O 1
ATOM 925 N N . HIS A 1 104 ? 13.646 73.160 8.985 1.00 5.41 107 HIS A N 1
ATOM 926 C CA . HIS A 1 104 ? 14.269 73.802 10.156 1.00 5.68 107 HIS A CA 1
ATOM 927 C C . HIS A 1 104 ? 13.298 74.801 10.776 1.00 5.40 107 HIS A C 1
ATOM 928 O O . HIS A 1 104 ? 13.555 75.993 10.835 1.00 6.30 107 HIS A O 1
ATOM 935 N N . PRO A 1 105 ? 12.131 74.307 11.240 1.00 5.64 108 PRO A N 1
ATOM 936 C CA . PRO A 1 105 ? 10.985 75.215 11.452 1.00 6.20 108 PRO A CA 1
ATOM 937 C C . PRO A 1 105 ? 11.006 76.081 12.683 1.00 5.97 108 PRO A C 1
ATOM 938 O O . PRO A 1 105 ? 10.070 76.886 12.795 1.00 7.32 108 PRO A O 1
ATOM 942 N N . PHE A 1 106 ? 11.976 75.953 13.570 1.00 5.96 109 PHE A N 1
ATOM 943 C CA . PHE A 1 106 ? 12.041 76.765 14.773 1.00 6.46 109 PHE A CA 1
ATOM 944 C C . PHE A 1 106 ? 13.195 77.737 14.689 1.00 6.66 109 PHE A C 1
ATOM 945 O O . PHE A 1 106 ? 14.150 77.540 13.930 1.00 7.08 109 PHE A O 1
ATOM 953 N N . LEU A 1 107 ? 13.197 78.785 15.545 1.00 7.29 110 LEU A N 1
ATOM 954 C CA . LEU A 1 107 ? 14.388 79.680 15.532 1.00 8.15 110 LEU A CA 1
ATOM 955 C C . LEU A 1 107 ? 15.623 79.019 16.031 1.00 8.28 110 LEU A C 1
ATOM 956 O O . LEU A 1 107 ? 16.738 79.378 15.605 1.00 10.29 110 LEU A O 1
ATOM 961 N N . GLU A 1 108 ? 15.513 78.078 16.984 1.00 7.86 111 GLU A N 1
ATOM 962 C CA . GLU A 1 108 ? 16.602 77.350 17.592 1.00 8.08 111 GLU A CA 1
ATOM 963 C C . GLU A 1 108 ? 16.087 75.978 17.962 1.00 6.88 111 GLU A C 1
ATOM 964 O O . GLU A 1 108 ? 14.859 75.819 18.099 1.00 7.58 111 GLU A O 1
ATOM 970 N N . GLY A 1 109 ? 16.958 75.004 18.153 1.00 7.00 112 GLY A N 1
ATOM 971 C CA . GLY A 1 109 ? 16.549 73.704 18.649 1.00 7.20 112 GLY A CA 1
ATOM 972 C C . GLY A 1 109 ? 16.091 72.723 17.579 1.00 5.99 112 GLY A C 1
ATOM 973 O O . GLY A 1 109 ? 15.531 71.680 17.911 1.00 6.42 112 GLY A O 1
ATOM 974 N N . ASN A 1 110 ? 16.329 73.050 16.303 1.00 5.62 113 ASN A N 1
ATOM 975 C CA . ASN A 1 110 ? 15.902 72.164 15.226 1.00 5.54 113 ASN A CA 1
ATOM 976 C C . ASN A 1 110 ? 16.631 70.830 15.228 1.00 5.27 113 ASN A C 1
ATOM 977 O O . ASN A 1 110 ? 16.004 69.777 15.065 1.00 5.69 113 ASN A O 1
ATOM 982 N N . GLY A 1 111 ? 17.947 70.864 15.345 1.00 5.58 114 GLY A N 1
ATOM 983 C CA . GLY A 1 111 ? 18.708 69.646 15.271 1.00 5.70 114 GLY A CA 1
ATOM 984 C C . GLY A 1 111 ? 18.306 68.626 16.318 1.00 5.25 114 GLY A C 1
ATOM 985 O O . GLY A 1 111 ? 18.034 67.452 16.023 1.00 5.35 114 GLY A O 1
ATOM 986 N N . ARG A 1 112 ? 18.266 69.085 17.578 1.00 5.21 115 ARG A N 1
ATOM 987 C CA . ARG A 1 112 ? 18.015 68.177 18.680 1.00 5.55 115 ARG A CA 1
ATOM 988 C C . ARG A 1 112 ? 16.575 67.639 18.635 1.00 5.25 115 ARG A C 1
ATOM 989 O O . ARG A 1 112 ? 16.331 66.463 18.887 1.00 6.00 115 ARG A O 1
ATOM 997 N N A SER A 1 113 ? 15.609 68.531 18.368 0.69 5.09 116 SER A N 1
ATOM 998 N N B SER A 1 113 ? 15.618 68.540 18.368 0.31 5.32 116 SER A N 1
ATOM 999 C CA A SER A 1 113 ? 14.218 68.070 18.341 0.69 5.00 116 SER A CA 1
ATOM 1000 C CA B SER A 1 113 ? 14.228 68.095 18.317 0.31 5.87 116 SER A CA 1
ATOM 1001 C C A SER A 1 113 ? 13.980 67.124 17.173 0.69 4.86 116 SER A C 1
ATOM 1002 C C B SER A 1 113 ? 14.029 67.102 17.191 0.31 5.06 116 SER A C 1
ATOM 1003 O O A SER A 1 113 ? 13.232 66.151 17.290 0.69 4.95 116 SER A O 1
ATOM 1004 O O B SER A 1 113 ? 13.356 66.082 17.335 0.31 5.64 116 SER A O 1
ATOM 1009 N N . THR A 1 114 ? 14.613 67.409 16.023 1.00 4.70 117 THR A N 1
ATOM 1010 C CA . THR A 1 114 ? 14.318 66.638 14.827 1.00 4.65 117 THR A CA 1
ATOM 1011 C C . THR A 1 114 ? 15.007 65.291 14.855 1.00 4.73 117 THR A C 1
ATOM 1012 O O . THR A 1 114 ? 14.527 64.325 14.248 1.00 5.00 117 THR A O 1
ATOM 1016 N N . ARG A 1 115 ? 16.141 65.146 15.592 1.00 4.84 118 ARG A N 1
ATOM 1017 C CA . ARG A 1 115 ? 16.744 63.823 15.742 1.00 4.95 118 ARG A CA 1
ATOM 1018 C C . ARG A 1 115 ? 15.852 62.925 16.607 1.00 4.99 118 ARG A C 1
ATOM 1019 O O . ARG A 1 115 ? 15.727 61.725 16.308 1.00 5.49 118 ARG A O 1
ATOM 1027 N N . ILE A 1 116 ? 15.243 63.460 17.672 1.00 5.11 119 ILE A N 1
ATOM 1028 C CA . ILE A 1 116 ? 14.280 62.661 18.452 1.00 5.19 119 ILE A CA 1
ATOM 1029 C C . ILE A 1 116 ? 13.109 62.262 17.566 1.00 4.93 119 ILE A C 1
ATOM 1030 O O . ILE A 1 116 ? 12.629 61.132 17.597 1.00 5.43 119 ILE A O 1
ATOM 1035 N N . TRP A 1 117 ? 12.627 63.227 16.761 1.00 4.92 120 TRP A N 1
ATOM 1036 C CA . TRP A 1 117 ? 11.519 62.991 15.828 1.00 5.08 120 TRP A CA 1
ATOM 1037 C C . TRP A 1 117 ? 11.851 61.849 14.872 1.00 4.92 120 TRP A C 1
ATOM 1038 O O . TRP A 1 117 ? 11.024 60.957 14.624 1.00 5.23 120 TRP A O 1
ATOM 1049 N N . LEU A 1 118 ? 13.064 61.880 14.302 1.00 5.04 121 LEU A N 1
ATOM 1050 C CA . LEU A 1 118 ? 13.522 60.837 13.403 1.00 4.96 121 LEU A CA 1
ATOM 1051 C C . LEU A 1 118 ? 13.512 59.477 14.089 1.00 4.97 121 LEU A C 1
ATOM 1052 O O . LEU A 1 118 ? 13.032 58.490 13.533 1.00 5.31 121 LEU A O 1
ATOM 1057 N N . ASP A 1 119 ? 14.059 59.415 15.306 1.00 4.98 122 ASP A N 1
ATOM 1058 C CA . ASP A 1 119 ? 14.091 58.137 16.011 1.00 5.39 122 ASP A CA 1
ATOM 1059 C C . ASP A 1 119 ? 12.695 57.587 16.242 1.00 5.30 122 ASP A C 1
ATOM 1060 O O . ASP A 1 119 ? 12.504 56.378 16.164 1.00 5.93 122 ASP A O 1
ATOM 1065 N N . LEU A 1 120 ? 11.706 58.448 16.529 1.00 5.34 123 LEU A N 1
ATOM 1066 C CA . LEU A 1 120 ? 10.341 57.931 16.716 1.00 5.43 123 LEU A CA 1
ATOM 1067 C C . LEU A 1 120 ? 9.806 57.330 15.412 1.00 5.27 123 LEU A C 1
ATOM 1068 O O . LEU A 1 120 ? 9.067 56.333 15.452 1.00 5.96 123 LEU A O 1
ATOM 1073 N N . VAL A 1 121 ? 10.112 57.947 14.277 1.00 5.34 124 VAL A N 1
ATOM 1074 C CA . VAL A 1 121 ? 9.685 57.410 12.984 1.00 5.38 124 VAL A CA 1
ATOM 1075 C C . VAL A 1 121 ? 10.363 56.084 12.701 1.00 5.49 124 VAL A C 1
ATOM 1076 O O . VAL A 1 121 ? 9.726 55.109 12.252 1.00 6.28 124 VAL A O 1
ATOM 1080 N N . LEU A 1 122 ? 11.684 56.000 12.938 1.00 5.50 125 LEU A N 1
ATOM 1081 C CA . LEU A 1 122 ? 12.399 54.737 12.783 1.00 6.00 125 LEU A CA 1
ATOM 1082 C C . LEU A 1 122 ? 11.821 53.679 13.704 1.00 6.09 125 LEU A C 1
ATOM 1083 O O . LEU A 1 122 ? 11.670 52.507 13.312 1.00 6.90 125 LEU A O 1
ATOM 1088 N N . LYS A 1 123 ? 11.539 54.054 14.937 1.00 6.16 126 LYS A N 1
ATOM 1089 C CA . LYS A 1 123 ? 11.087 53.048 15.918 1.00 6.83 126 LYS A CA 1
ATOM 1090 C C . LYS A 1 123 ? 9.715 52.500 15.507 1.00 6.90 126 LYS A C 1
ATOM 1091 O O . LYS A 1 123 ? 9.482 51.289 15.549 1.00 8.22 126 LYS A O 1
ATOM 1097 N N . LYS A 1 124 ? 8.817 53.392 15.127 1.00 6.78 127 LYS A N 1
ATOM 1098 C CA . LYS A 1 124 ? 7.463 52.990 14.734 1.00 7.82 127 LYS A CA 1
ATOM 1099 C C . LYS A 1 124 ? 7.441 52.124 13.515 1.00 8.01 127 LYS A C 1
ATOM 1100 O O . LYS A 1 124 ? 6.655 51.179 13.456 1.00 12.67 127 LYS A O 1
ATOM 1106 N N . ASN A 1 125 ? 8.262 52.435 12.501 1.00 6.92 128 ASN A N 1
ATOM 1107 C CA . ASN A 1 125 ? 8.164 51.768 11.206 1.00 7.45 128 ASN A CA 1
ATOM 1108 C C . ASN A 1 125 ? 9.135 50.620 11.026 1.00 7.71 128 ASN A C 1
ATOM 1109 O O . ASN A 1 125 ? 8.851 49.719 10.263 1.00 9.78 128 ASN A O 1
ATOM 1114 N N . LEU A 1 126 ? 10.300 50.681 11.696 1.00 7.58 129 LEU A N 1
ATOM 1115 C CA . LEU A 1 126 ? 11.363 49.704 11.519 1.00 7.83 129 LEU A CA 1
ATOM 1116 C C . LEU A 1 126 ? 11.736 48.985 12.812 1.00 8.16 129 LEU A C 1
ATOM 1117 O O . LEU A 1 126 ? 12.542 48.074 12.782 1.00 9.29 129 LEU A O 1
ATOM 1122 N N . LYS A 1 127 ? 11.228 49.460 13.958 1.00 7.94 130 LYS A N 1
ATOM 1123 C CA . LYS A 1 127 ? 11.652 48.914 15.255 1.00 8.46 130 LYS A CA 1
ATOM 1124 C C . LYS A 1 127 ? 13.151 49.051 15.477 1.00 8.24 130 LYS A C 1
ATOM 1125 O O . LYS A 1 127 ? 13.796 48.201 16.067 1.00 9.46 130 LYS A O 1
ATOM 1131 N N . LYS A 1 128 ? 13.687 50.189 15.020 1.00 7.64 131 LYS A N 1
ATOM 1132 C CA . LYS A 1 128 ? 15.096 50.540 15.216 1.00 7.74 131 LYS A CA 1
ATOM 1133 C C . LYS A 1 128 ? 15.169 52.012 15.582 1.00 7.01 131 LYS A C 1
ATOM 1134 O O . LYS A 1 128 ? 14.265 52.781 15.271 1.00 7.53 131 LYS A O 1
ATOM 1140 N N . VAL A 1 129 ? 16.290 52.409 16.186 1.00 7.01 132 VAL A N 1
ATOM 1141 C CA . VAL A 1 129 ? 16.658 53.812 16.375 1.00 6.54 132 VAL A CA 1
ATOM 1142 C C . VAL A 1 129 ? 18.107 53.985 16.023 1.00 6.63 132 VAL A C 1
ATOM 1143 O O . VAL A 1 129 ? 18.863 53.009 15.894 1.00 7.48 132 VAL A O 1
ATOM 1147 N N . VAL A 1 130 ? 18.566 55.235 15.911 1.00 6.37 133 VAL A N 1
ATOM 1148 C CA . VAL A 1 130 ? 19.983 55.486 15.654 1.00 6.72 133 VAL A CA 1
ATOM 1149 C C . VAL A 1 130 ? 20.753 55.421 16.969 1.00 6.45 133 VAL A C 1
ATOM 1150 O O . VAL A 1 130 ? 20.379 56.045 17.974 1.00 6.97 133 VAL A O 1
ATOM 1154 N N . ASN A 1 131 ? 21.863 54.695 16.976 1.00 6.88 134 ASN A N 1
ATOM 1155 C CA . ASN A 1 131 ? 22.751 54.655 18.155 1.00 7.11 134 ASN A CA 1
ATOM 1156 C C . ASN A 1 131 ? 23.707 55.842 18.062 1.00 7.00 134 ASN A C 1
ATOM 1157 O O . ASN A 1 131 ? 24.877 55.717 17.677 1.00 7.73 134 ASN A O 1
ATOM 1162 N N . TRP A 1 132 ? 23.171 57.044 18.364 1.00 6.78 135 TRP A N 1
ATOM 1163 C CA . TRP A 1 132 ? 23.909 58.274 18.106 1.00 6.75 135 TRP A CA 1
ATOM 1164 C C . TRP A 1 132 ? 25.270 58.325 18.763 1.00 7.10 135 TRP A C 1
ATOM 1165 O O . TRP A 1 132 ? 26.177 58.981 18.232 1.00 7.51 135 TRP A O 1
ATOM 1176 N N . GLN A 1 133 ? 25.428 57.704 19.939 1.00 7.41 136 GLN A N 1
ATOM 1177 C CA . GLN A 1 133 ? 26.741 57.775 20.601 1.00 8.16 136 GLN A CA 1
ATOM 1178 C C . GLN A 1 133 ? 27.865 57.294 19.710 1.00 8.72 136 GLN A C 1
ATOM 1179 O O . GLN A 1 133 ? 29.037 57.694 19.944 1.00 10.35 136 GLN A O 1
ATOM 1185 N N . ASN A 1 134 ? 27.582 56.429 18.722 1.00 8.24 137 ASN A N 1
ATOM 1186 C CA . ASN A 1 134 ? 28.592 55.902 17.823 1.00 9.01 137 ASN A CA 1
ATOM 1187 C C . ASN A 1 134 ? 28.716 56.639 16.503 1.00 8.67 137 ASN A C 1
ATOM 1188 O O . ASN A 1 134 ? 29.501 56.240 15.650 1.00 10.59 137 ASN A O 1
ATOM 1193 N N . VAL A 1 135 ? 27.912 57.714 16.335 1.00 7.99 138 VAL A N 1
ATOM 1194 C CA . VAL A 1 135 ? 27.914 58.504 15.108 1.00 7.83 138 VAL A CA 1
ATOM 1195 C C . VAL A 1 135 ? 28.725 59.765 15.388 1.00 7.21 138 VAL A C 1
ATOM 1196 O O . VAL A 1 135 ? 28.313 60.626 16.176 1.00 7.68 138 VAL A O 1
ATOM 1200 N N . SER A 1 136 ? 29.913 59.865 14.801 1.00 8.00 139 SER A N 1
ATOM 1201 C CA . SER A 1 136 ? 30.769 61.003 15.082 1.00 9.21 139 SER A CA 1
ATOM 1202 C C . SER A 1 136 ? 30.142 62.326 14.673 1.00 8.43 139 SER A C 1
ATOM 1203 O O . SER A 1 136 ? 29.461 62.410 13.637 1.00 8.80 139 SER A O 1
ATOM 1206 N N . LYS A 1 137 ? 30.428 63.364 15.445 1.00 8.13 140 LYS A N 1
ATOM 1207 C CA . LYS A 1 137 ? 29.963 64.701 15.105 1.00 7.79 140 LYS A CA 1
ATOM 1208 C C . LYS A 1 137 ? 30.477 65.114 13.732 1.00 7.43 140 LYS A C 1
ATOM 1209 O O . LYS A 1 137 ? 29.714 65.649 12.911 1.00 7.56 140 LYS A O 1
ATOM 1215 N N . THR A 1 138 ? 31.778 64.925 13.445 1.00 7.14 141 THR A N 1
ATOM 1216 C CA . THR A 1 138 ? 32.277 65.369 12.152 1.00 7.12 141 THR A CA 1
ATOM 1217 C C . THR A 1 138 ? 31.587 64.652 11.022 1.00 7.25 141 THR A C 1
ATOM 1218 O O . THR A 1 138 ? 31.181 65.283 10.029 1.00 8.09 141 THR A O 1
ATOM 1222 N N . LEU A 1 139 ? 31.454 63.337 11.111 1.00 7.55 142 LEU A N 1
ATOM 1223 C CA . LEU A 1 139 ? 30.835 62.598 10.013 1.00 7.94 142 LEU A CA 1
ATOM 1224 C C . LEU A 1 139 ? 29.345 62.993 9.877 1.00 7.50 142 LEU A C 1
ATOM 1225 O O . LEU A 1 139 ? 28.834 63.113 8.764 1.00 7.78 142 LEU A O 1
ATOM 1230 N N . TYR A 1 140 ? 28.660 63.143 11.021 1.00 7.12 143 TYR A N 1
ATOM 1231 C CA . TYR A 1 140 ? 27.241 63.556 10.954 1.00 7.05 143 TYR A CA 1
ATOM 1232 C C . TYR A 1 140 ? 27.075 64.875 10.262 1.00 6.73 143 TYR A C 1
ATOM 1233 O O . TYR A 1 140 ? 26.243 65.037 9.378 1.00 7.25 143 TYR A O 1
ATOM 1242 N N . LEU A 1 141 ? 27.870 65.880 10.697 1.00 7.43 144 LEU A N 1
ATOM 1243 C CA . LEU A 1 141 ? 27.705 67.201 10.127 1.00 8.10 144 LEU A CA 1
ATOM 1244 C C . LEU A 1 141 ? 28.036 67.221 8.658 1.00 8.86 144 LEU A C 1
ATOM 1245 O O . LEU A 1 141 ? 27.352 67.902 7.871 1.00 10.02 144 LEU A O 1
ATOM 1250 N N A GLN A 1 142 ? 29.012 66.435 8.200 0.50 8.18 145 GLN A N 1
ATOM 1251 N N B GLN A 1 142 ? 29.131 66.573 8.293 0.50 9.28 145 GLN A N 1
ATOM 1252 C CA A GLN A 1 142 ? 29.353 66.483 6.763 0.50 9.58 145 GLN A CA 1
ATOM 1253 C CA B GLN A 1 142 ? 29.461 66.327 6.894 0.50 11.45 145 GLN A CA 1
ATOM 1254 C C A GLN A 1 142 ? 28.283 65.788 5.962 0.50 8.38 145 GLN A C 1
ATOM 1255 C C B GLN A 1 142 ? 28.261 65.847 6.128 0.50 9.65 145 GLN A C 1
ATOM 1256 O O A GLN A 1 142 ? 27.916 66.251 4.860 0.50 7.96 145 GLN A O 1
ATOM 1257 O O B GLN A 1 142 ? 27.822 66.472 5.162 0.50 11.93 145 GLN A O 1
ATOM 1268 N N . ALA A 1 143 ? 27.721 64.684 6.532 1.00 7.98 146 ALA A N 1
ATOM 1269 C CA . ALA A 1 143 ? 26.639 64.027 5.850 1.00 7.85 146 ALA A CA 1
ATOM 1270 C C . ALA A 1 143 ? 25.409 64.926 5.758 1.00 7.22 146 ALA A C 1
ATOM 1271 O O . ALA A 1 143 ? 24.719 64.936 4.713 1.00 7.56 146 ALA A O 1
ATOM 1273 N N . MET A 1 144 ? 25.111 65.650 6.816 1.00 7.07 147 MET A N 1
ATOM 1274 C CA . MET A 1 144 ? 23.984 66.567 6.785 1.00 7.23 147 MET A CA 1
ATOM 1275 C C . MET A 1 144 ? 24.207 67.670 5.761 1.00 7.63 147 MET A C 1
ATOM 1276 O O . MET A 1 144 ? 23.270 68.062 5.044 1.00 8.01 147 MET A O 1
ATOM 1281 N N . GLU A 1 145 ? 25.425 68.212 5.675 1.00 8.56 148 GLU A N 1
ATOM 1282 C CA . GLU A 1 145 ? 25.708 69.270 4.687 1.00 9.78 148 GLU A CA 1
ATOM 1283 C C . GLU A 1 145 ? 25.506 68.771 3.272 1.00 8.87 148 GLU A C 1
ATOM 1284 O O . GLU A 1 145 ? 25.054 69.539 2.415 1.00 10.32 148 GLU A O 1
ATOM 1290 N N . ARG A 1 146 ? 25.846 67.527 3.002 1.00 8.51 149 ARG A N 1
ATOM 1291 C CA . ARG A 1 146 ? 25.681 66.970 1.655 1.00 8.86 149 ARG A CA 1
ATOM 1292 C C . ARG A 1 146 ? 24.223 66.652 1.353 1.00 8.19 149 ARG A C 1
ATOM 1293 O O . ARG A 1 146 ? 23.847 66.594 0.181 1.00 9.18 149 ARG A O 1
ATOM 1301 N N . SER A 1 147 ? 23.414 66.399 2.382 1.00 7.32 150 SER A N 1
ATOM 1302 C CA . SER A 1 147 ? 22.117 65.759 2.216 1.00 7.08 150 SER A CA 1
ATOM 1303 C C . SER A 1 147 ? 21.117 66.455 1.301 1.00 7.70 150 SER A C 1
ATOM 1304 O O . SER A 1 147 ? 20.358 65.706 0.656 1.00 8.00 150 SER A O 1
ATOM 1307 N N . PRO A 1 148 ? 21.039 67.769 1.211 1.00 8.34 151 PRO A N 1
ATOM 1308 C CA . PRO A 1 148 ? 20.049 68.340 0.262 1.00 9.48 151 PRO A CA 1
ATOM 1309 C C . PRO A 1 148 ? 20.278 67.886 -1.164 1.00 10.22 151 PRO A C 1
ATOM 1310 O O . PRO A 1 148 ? 19.348 67.694 -1.917 1.00 12.77 151 PRO A O 1
ATOM 1314 N N . VAL A 1 149 ? 21.560 67.803 -1.557 1.00 10.44 152 VAL A N 1
ATOM 1315 C CA . VAL A 1 149 ? 21.890 67.372 -2.882 1.00 11.68 152 VAL A CA 1
ATOM 1316 C C . VAL A 1 149 ? 21.931 65.888 -3.043 1.00 11.50 152 VAL A C 1
ATOM 1317 O O . VAL A 1 149 ? 21.505 65.372 -4.061 1.00 15.61 152 VAL A O 1
ATOM 1321 N N A ASN A 1 150 ? 22.484 65.170 -2.050 0.57 10.03 153 ASN A N 1
ATOM 1322 N N B ASN A 1 150 ? 22.493 65.171 -2.054 0.43 9.96 153 ASN A N 1
ATOM 1323 C CA A ASN A 1 150 ? 22.625 63.744 -2.150 0.57 10.31 153 ASN A CA 1
ATOM 1324 C CA B ASN A 1 150 ? 22.632 63.740 -2.156 0.43 10.34 153 ASN A CA 1
ATOM 1325 C C A ASN A 1 150 ? 22.642 63.182 -0.737 0.57 9.23 153 ASN A C 1
ATOM 1326 C C B ASN A 1 150 ? 22.645 63.184 -0.738 0.43 9.15 153 ASN A C 1
ATOM 1327 O O A ASN A 1 150 ? 23.616 63.440 0.014 0.57 9.28 153 ASN A O 1
ATOM 1328 O O B ASN A 1 150 ? 23.610 63.449 0.016 0.43 9.35 153 ASN A O 1
ATOM 1337 N N . ASP A 1 151 ? 21.628 62.431 -0.372 1.00 8.71 154 ASP A N 1
ATOM 1338 C CA . ASP A 1 151 ? 21.516 61.876 0.970 1.00 7.75 154 ASP A CA 1
ATOM 1339 C C . ASP A 1 151 ? 22.182 60.543 1.153 1.00 7.77 154 ASP A C 1
ATOM 1340 O O . ASP A 1 151 ? 22.052 59.984 2.249 1.00 8.41 154 ASP A O 1
ATOM 1345 N N . LEU A 1 152 ? 22.975 60.067 0.208 1.00 8.68 155 LEU A N 1
ATOM 1346 C CA . LEU A 1 152 ? 23.576 58.743 0.339 1.00 9.47 155 LEU A CA 1
ATOM 1347 C C . LEU A 1 152 ? 24.546 58.690 1.537 1.00 9.13 155 LEU A C 1
ATOM 1348 O O . LEU A 1 152 ? 24.481 57.693 2.289 1.00 9.24 155 LEU A O 1
ATOM 1353 N N . ARG A 1 153 ? 25.398 59.679 1.720 1.00 8.73 156 ARG A N 1
ATOM 1354 C CA . ARG A 1 153 ? 26.348 59.576 2.808 1.00 8.92 156 ARG A CA 1
ATOM 1355 C C . ARG A 1 153 ? 25.598 59.493 4.151 1.00 8.02 156 ARG A C 1
ATOM 1356 O O . ARG A 1 153 ? 25.954 58.721 5.037 1.00 8.66 156 ARG A O 1
ATOM 1364 N N . LEU A 1 154 ? 24.566 60.335 4.315 1.00 7.62 157 LEU A N 1
ATOM 1365 C CA . LEU A 1 154 ? 23.760 60.291 5.528 1.00 7.27 157 LEU A CA 1
ATOM 1366 C C . LEU A 1 154 ? 23.062 58.962 5.699 1.00 6.92 157 LEU A C 1
ATOM 1367 O O . LEU A 1 154 ? 23.029 58.380 6.792 1.00 7.55 157 LEU A O 1
ATOM 1372 N N A ARG A 1 155 ? 22.421 58.461 4.624 0.52 7.52 158 ARG A N 1
ATOM 1373 N N B ARG A 1 155 ? 22.474 58.438 4.602 0.48 7.50 158 ARG A N 1
ATOM 1374 C CA A ARG A 1 155 ? 21.769 57.179 4.695 0.52 8.29 158 ARG A CA 1
ATOM 1375 C CA B ARG A 1 155 ? 21.771 57.187 4.684 0.48 8.31 158 ARG A CA 1
ATOM 1376 C C A ARG A 1 155 ? 22.699 56.105 5.220 0.52 8.82 158 ARG A C 1
ATOM 1377 C C B ARG A 1 155 ? 22.669 56.070 5.168 0.48 8.88 158 ARG A C 1
ATOM 1378 O O A ARG A 1 155 ? 22.363 55.333 6.130 0.52 9.85 158 ARG A O 1
ATOM 1379 O O B ARG A 1 155 ? 22.321 55.287 6.067 0.48 9.67 158 ARG A O 1
ATOM 1394 N N . PHE A 1 156 ? 23.878 55.977 4.605 1.00 8.70 159 PHE A N 1
ATOM 1395 C CA . PHE A 1 156 ? 24.783 54.907 5.012 1.00 9.84 159 PHE A CA 1
ATOM 1396 C C . PHE A 1 156 ? 25.303 55.103 6.409 1.00 8.82 159 PHE A C 1
ATOM 1397 O O . PHE A 1 156 ? 25.448 54.131 7.157 1.00 10.12 159 PHE A O 1
ATOM 1405 N N . LEU A 1 157 ? 25.605 56.359 6.796 1.00 8.30 160 LEU A N 1
ATOM 1406 C CA . LEU A 1 157 ? 26.101 56.622 8.141 1.00 8.31 160 LEU A CA 1
ATOM 1407 C C . LEU A 1 157 ? 25.076 56.193 9.177 1.00 7.86 160 LEU A C 1
ATOM 1408 O O . LEU A 1 157 ? 25.403 55.539 10.184 1.00 8.74 160 LEU A O 1
ATOM 1413 N N . LEU A 1 158 ? 23.825 56.597 8.994 1.00 7.26 161 LEU A N 1
ATOM 1414 C CA . LEU A 1 158 ? 22.795 56.244 9.954 1.00 7.53 161 LEU A CA 1
ATOM 1415 C C . LEU A 1 158 ? 22.474 54.779 9.891 1.00 7.74 161 LEU A C 1
ATOM 1416 O O . LEU A 1 158 ? 22.284 54.135 10.942 1.00 8.26 161 LEU A O 1
ATOM 1421 N N . LYS A 1 159 ? 22.383 54.181 8.690 1.00 8.11 162 LYS A N 1
ATOM 1422 C CA . LYS A 1 159 ? 22.054 52.754 8.569 1.00 8.88 162 LYS A CA 1
ATOM 1423 C C . LYS A 1 159 ? 23.082 51.937 9.355 1.00 9.40 162 LYS A C 1
ATOM 1424 O O . LYS A 1 159 ? 22.734 50.985 10.078 1.00 10.69 162 LYS A O 1
ATOM 1430 N N . ASP A 1 160 ? 24.352 52.292 9.215 1.00 9.53 163 ASP A N 1
ATOM 1431 C CA . ASP A 1 160 ? 25.433 51.538 9.862 1.00 10.72 163 ASP A CA 1
ATOM 1432 C C . ASP A 1 160 ? 25.373 51.639 11.369 1.00 10.32 163 ASP A C 1
ATOM 1433 O O . ASP A 1 160 ? 26.038 50.854 12.049 1.00 13.63 163 ASP A O 1
ATOM 1438 N N . ASN A 1 161 ? 24.596 52.572 11.898 1.00 8.65 164 ASN A N 1
ATOM 1439 C CA . ASN A 1 161 ? 24.520 52.825 13.324 1.00 8.60 164 ASN A CA 1
ATOM 1440 C C . ASN A 1 161 ? 23.113 52.583 13.880 1.00 8.30 164 ASN A C 1
ATOM 1441 O O . ASN A 1 161 ? 22.855 52.963 15.013 1.00 9.89 164 ASN A O 1
ATOM 1446 N N . LEU A 1 162 ? 22.255 51.894 13.161 1.00 8.60 165 LEU A N 1
ATOM 1447 C CA . LEU A 1 162 ? 20.965 51.522 13.713 1.00 8.74 165 LEU A CA 1
ATOM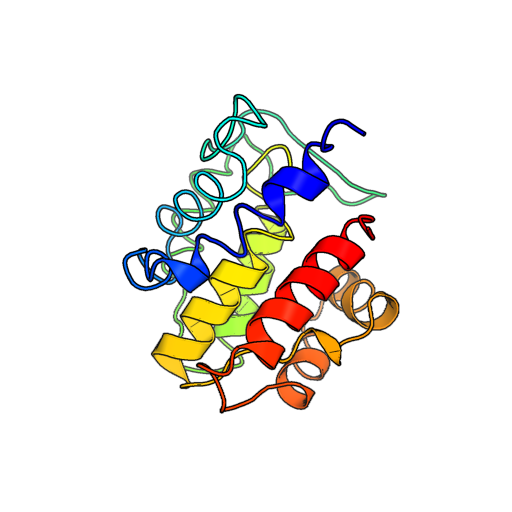 1448 C C . LEU A 1 162 ? 21.125 50.489 14.811 1.00 8.94 165 LEU A C 1
ATOM 1449 O O . LEU A 1 162 ? 22.049 49.664 14.784 1.00 11.57 165 LEU A O 1
ATOM 1454 N N . THR A 1 163 ? 20.194 50.473 15.750 1.00 8.55 166 THR A N 1
ATOM 1455 C CA . THR A 1 163 ? 20.079 49.428 16.760 1.00 8.98 166 THR A CA 1
ATOM 1456 C C . THR A 1 163 ? 18.620 49.044 16.922 1.00 8.76 166 THR A C 1
ATOM 1457 O O . THR A 1 163 ? 17.732 49.871 16.875 1.00 9.20 166 THR A O 1
ATOM 1461 N N . ASP A 1 164 ? 18.416 47.740 17.196 1.00 9.68 167 ASP A N 1
ATOM 1462 C CA . ASP A 1 164 ? 17.110 47.245 17.575 1.00 10.22 167 ASP A CA 1
ATOM 1463 C C . ASP A 1 164 ? 16.840 47.345 19.058 1.00 9.66 167 ASP A C 1
ATOM 1464 O O . ASP A 1 164 ? 15.731 47.037 19.521 1.00 10.31 167 ASP A O 1
ATOM 1469 N N . ASP A 1 165 ? 17.827 47.785 19.843 1.00 9.54 168 ASP A N 1
ATOM 1470 C CA . ASP A 1 165 ? 17.667 47.848 21.308 1.00 9.71 168 ASP A CA 1
ATOM 1471 C C . ASP A 1 165 ? 17.100 49.175 21.720 1.00 9.05 168 ASP A C 1
ATOM 1472 O O . ASP A 1 165 ? 17.703 50.004 22.411 1.00 9.83 168 ASP A O 1
ATOM 1477 N N . VAL A 1 166 ? 15.844 49.397 21.251 1.00 8.99 169 VAL A N 1
ATOM 1478 C CA . VAL A 1 166 ? 15.247 50.736 21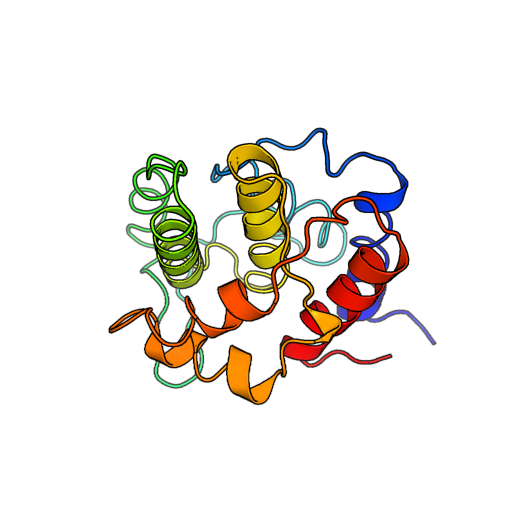.247 1.00 9.07 169 VAL A CA 1
ATOM 1479 C C . VAL A 1 166 ? 14.832 51.241 22.596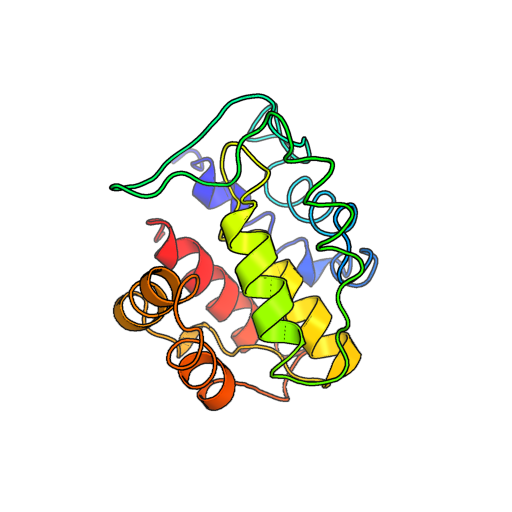 1.00 9.57 169 VAL A C 1
ATOM 1480 O O . VAL A 1 166 ? 14.545 52.455 22.734 1.00 10.93 169 VAL A O 1
ATOM 1484 N N . ASP A 1 167 ? 14.757 50.356 23.585 1.00 9.40 170 ASP A N 1
ATOM 1485 C CA . ASP A 1 167 ? 14.325 50.726 24.948 1.00 10.04 170 ASP A CA 1
ATOM 1486 C C . ASP A 1 167 ? 15.483 50.761 25.934 1.00 10.03 170 ASP A C 1
ATOM 1487 O O . ASP A 1 167 ? 15.259 50.901 27.144 1.00 10.72 170 ASP A O 1
ATOM 1492 N N . ASN A 1 168 ? 16.709 50.646 25.448 1.00 9.16 171 ASN A N 1
ATOM 1493 C CA . ASN A 1 168 ? 17.879 50.611 26.319 1.00 9.10 171 ASN A CA 1
ATOM 1494 C C . ASN A 1 168 ? 18.226 51.985 26.841 1.00 8.64 171 ASN A C 1
ATOM 1495 O O . ASN A 1 168 ? 18.468 52.922 26.064 1.00 9.10 171 ASN A O 1
ATOM 1500 N N . ARG A 1 169 ? 18.310 52.104 28.172 1.00 8.60 172 ARG A N 1
ATOM 1501 C CA . ARG A 1 169 ? 18.589 53.383 28.794 1.00 8.68 172 ARG A CA 1
ATOM 1502 C C . ARG A 1 169 ? 19.905 53.961 28.345 1.00 9.05 172 ARG A C 1
ATOM 1503 O O . ARG A 1 169 ? 19.991 55.180 28.074 1.00 9.49 172 ARG A O 1
ATOM 1511 N N . GLU A 1 170 ? 20.974 53.176 28.328 1.00 9.29 173 GLU A N 1
ATOM 1512 C CA . GLU A 1 170 ? 22.275 53.750 27.996 1.00 9.53 173 GLU A CA 1
ATOM 1513 C C . GLU A 1 170 ? 22.294 54.283 26.568 1.00 8.83 173 GLU A C 1
ATOM 1514 O O . GLU A 1 170 ? 22.843 55.354 26.312 1.00 9.09 173 GLU A O 1
ATOM 1520 N N . ILE A 1 171 ? 21.737 53.529 25.621 1.00 8.50 174 ILE A N 1
ATOM 1521 C CA . ILE A 1 171 ? 21.655 54.017 24.249 1.00 8.32 174 ILE A CA 1
ATOM 1522 C C . ILE A 1 171 ? 20.899 55.321 24.181 1.00 7.88 174 ILE A C 1
ATOM 1523 O O . ILE A 1 171 ? 21.294 56.257 23.468 1.00 8.42 174 ILE A O 1
ATOM 1528 N N . ILE A 1 172 ? 19.766 55.401 24.852 1.00 8.07 175 ILE A N 1
ATOM 1529 C CA . ILE A 1 172 ? 18.950 56.613 24.842 1.00 8.34 175 ILE A CA 1
ATOM 1530 C C . ILE A 1 172 ? 19.696 57.771 25.455 1.00 8.28 175 ILE A C 1
ATOM 1531 O O . ILE A 1 172 ? 19.801 58.854 24.854 1.00 9.23 175 ILE A O 1
ATOM 1536 N N . PHE A 1 173 ? 20.214 57.605 26.677 1.00 8.15 176 PHE A N 1
ATOM 1537 C CA . PHE A 1 173 ? 20.819 58.737 27.379 1.00 8.52 176 PHE A CA 1
ATOM 1538 C C . PHE A 1 173 ? 22.153 59.145 26.734 1.00 8.59 176 PHE A C 1
ATOM 1539 O O . PHE A 1 173 ? 22.424 60.362 26.639 1.00 9.23 176 PHE A O 1
ATOM 1547 N N . LYS A 1 174 ? 22.972 58.194 26.315 1.00 8.27 177 LYS A N 1
ATOM 1548 C CA . LYS A 1 174 ? 24.216 58.556 25.632 1.00 8.60 177 LYS A CA 1
ATOM 1549 C C . LYS A 1 174 ? 23.914 59.189 24.284 1.00 8.03 177 LYS A C 1
ATOM 1550 O O . LYS A 1 174 ? 24.670 60.033 23.800 1.00 8.54 177 LYS A O 1
ATOM 1556 N N . GLY A 1 175 ? 22.806 58.791 23.655 1.00 7.90 178 GLY A N 1
ATOM 1557 C CA . GLY A 1 175 ? 22.424 59.410 22.391 1.00 8.00 178 GLY A CA 1
ATOM 1558 C C . GLY A 1 175 ? 21.951 60.827 22.547 1.00 7.95 178 GLY A C 1
ATOM 1559 O O . GLY A 1 175 ? 22.265 61.681 21.719 1.00 8.63 178 GLY A O 1
ATOM 1560 N N . ILE A 1 176 ? 21.211 61.129 23.634 1.00 8.13 179 ILE A N 1
ATOM 1561 C CA . ILE A 1 176 ? 20.857 62.522 23.949 1.00 8.75 179 ILE A CA 1
ATOM 1562 C C . ILE A 1 176 ? 22.097 63.331 24.135 1.00 8.42 179 ILE A C 1
ATOM 1563 O O . ILE A 1 176 ? 22.240 64.440 23.592 1.00 8.48 179 ILE A O 1
ATOM 1568 N N . GLU A 1 177 ? 23.059 62.795 24.909 1.00 8.26 180 GLU A N 1
ATOM 1569 C CA . GLU A 1 177 ? 24.301 63.530 25.148 1.00 8.54 180 GLU A CA 1
ATOM 1570 C C . GLU A 1 177 ? 24.986 63.817 23.825 1.00 7.98 180 GLU A C 1
ATOM 1571 O O . GLU A 1 177 ? 25.477 64.930 23.611 1.00 8.60 180 GLU A O 1
ATOM 1577 N N . GLN A 1 178 ? 25.088 62.825 22.942 1.00 7.60 181 GLN A N 1
ATOM 1578 C CA . GLN A 1 178 ? 25.757 63.024 21.673 1.00 7.75 181 GLN A CA 1
ATOM 1579 C C . GLN A 1 178 ? 25.028 64.074 20.827 1.00 7.03 181 GLN A C 1
ATOM 1580 O O . GLN A 1 178 ? 25.648 64.933 20.203 1.00 7.38 181 GLN A O 1
ATOM 1586 N N . SER A 1 179 ? 23.694 63.965 20.787 1.00 6.69 182 SER A N 1
ATOM 1587 C CA . SER A 1 179 ? 22.904 64.898 20.012 1.00 6.62 182 SER A CA 1
ATOM 1588 C C . SER A 1 179 ? 23.109 66.335 20.444 1.00 6.53 182 SER A C 1
ATOM 1589 O O . SER A 1 179 ? 23.179 67.262 19.630 1.00 6.95 182 SER A O 1
ATOM 1592 N N . TYR A 1 180 ? 23.174 66.562 21.775 1.00 6.85 183 TYR A N 1
ATOM 1593 C CA . TYR A 1 180 ? 23.403 67.898 22.288 1.00 7.37 183 TYR A CA 1
ATOM 1594 C C . TYR A 1 180 ? 24.832 68.367 21.991 1.00 7.81 183 TYR A C 1
ATOM 1595 O O . TYR A 1 180 ? 25.055 69.553 21.720 1.00 8.99 183 TYR A O 1
ATOM 1604 N N . TYR A 1 181 ? 25.780 67.436 22.020 1.00 7.78 184 TYR A N 1
ATOM 1605 C CA . TYR A 1 181 ? 27.165 67.741 21.643 1.00 8.20 184 TYR A CA 1
ATOM 1606 C C . TYR A 1 181 ? 27.289 68.133 20.166 1.00 7.92 184 TYR A C 1
ATOM 1607 O O . TYR A 1 181 ? 28.101 69.006 19.838 1.00 8.71 184 TYR A O 1
ATOM 1616 N N . TYR A 1 182 ? 26.447 67.579 19.272 1.00 7.53 185 TYR A N 1
ATOM 1617 C CA . TYR A 1 182 ? 26.467 68.040 17.889 1.00 7.82 185 TYR A CA 1
ATOM 1618 C C . TYR A 1 182 ? 26.237 69.545 17.782 1.00 8.24 185 TYR A C 1
ATOM 1619 O O . TYR A 1 182 ? 26.736 70.139 16.815 1.00 9.90 185 TYR A O 1
ATOM 1628 N N . GLU A 1 183 ? 25.465 70.100 18.694 1.00 8.24 186 GLU A N 1
ATOM 1629 C CA . GLU A 1 183 ? 25.103 71.493 18.683 1.00 9.41 186 GLU A CA 1
ATOM 1630 C C . GLU A 1 183 ? 26.023 72.326 19.577 1.00 12.43 186 GLU A C 1
ATOM 1631 O O . GLU A 1 183 ? 25.766 73.513 19.736 1.00 19.55 186 GLU A O 1
ATOM 1637 N N . GLY A 1 184 ? 27.054 71.745 20.139 1.00 10.80 187 GLY A N 1
ATOM 1638 C CA . GLY A 1 184 ? 28.048 72.503 20.897 1.00 11.74 187 GLY A CA 1
ATOM 1639 C C . GLY A 1 184 ? 27.982 72.382 22.362 1.00 12.30 187 GLY A C 1
ATOM 1640 O O . GLY A 1 184 ? 28.810 73.019 23.051 1.00 16.01 187 GLY A O 1
ATOM 1641 N N . TYR A 1 185 ? 27.062 71.630 22.944 1.00 11.23 188 TYR A N 1
ATOM 1642 C CA . TYR A 1 185 ? 26.964 71.522 24.405 1.00 11.98 188 TYR A CA 1
ATOM 1643 C C . TYR A 1 185 ? 27.605 70.241 24.938 1.00 13.77 188 TYR A C 1
ATOM 1644 O O . TYR A 1 185 ? 27.236 69.148 24.482 1.00 14.12 188 TYR A O 1
ATOM 1653 N N . GLU A 1 186 ? 28.486 70.426 25.919 1.00 14.88 189 GLU A N 1
ATOM 1654 C CA . GLU A 1 186 ? 29.052 69.301 26.662 1.00 18.02 189 GLU A CA 1
ATOM 1655 C C . GLU A 1 186 ? 29.106 69.793 28.118 1.00 18.60 189 GLU A C 1
ATOM 1656 O O . GLU A 1 1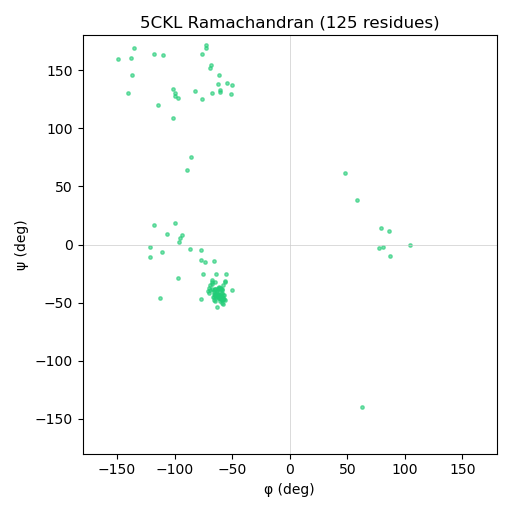86 ? 29.559 70.860 28.479 1.00 21.76 189 GLU A O 1
ATOM 1662 N N . LYS A 1 187 ? 28.595 68.972 28.997 1.00 19.87 190 LYS A N 1
ATOM 1663 C CA . LYS A 1 187 ? 28.661 69.300 30.401 1.00 23.08 190 LYS A CA 1
ATOM 1664 C C . LYS A 1 187 ? 30.170 69.393 30.932 1.00 41.59 190 LYS A C 1
ATOM 1665 O O . LYS A 1 187 ? 30.929 68.580 30.389 1.00 53.31 190 LYS A O 1
#

Solvent-accessible surface area: 9490 Å² total; per-residue (Å²): 231,182,92,56,67,42,20,54,0,21,76,6,0,85,114,0,46,106,52,26,45,6,92,165,20,91,42,0,34,17,48,0,0,42,54,0,0,128,48,0,0,34,85,44,50,138,32,15,7,103,35,8,119,84,73,34,73,156,81,95,76,129,20,19,22,10,149,113,0,96,110,28,6,71,150,16,52,131,53,79,28,186,41,20,107,57,1,0,32,3,3,6,65,0,22,38,0,30,0,0,62,87,7,8,14,16,0,3,4,14,4,0,23,9,1,0,43,126,52,49,149,84,13,3,22,9,66,96,0,48,54,106,97,5,79,70,0,20,136,111,4,56,142,88,31,71,114,0,54,113,23,0,112,118,26,37,21,112,70,27,114,52,137,92,22,34,20,78,3,11,76,30,7,2,68,7,69,58,32,127,192

Radius of gyration: 15.16 Å; Cα contacts (8 Å, |Δi|>4): 258; chains: 1; bounding box: 30×38×42 Å

GO terms:
  GO:0070733 AMPylase activity (F, IDA)
  GO:0018117 protein adenylylation (P, IDA)
  GO:0005524 ATP binding (F, IDA)
  GO:0042803 protein homodimerization activity (F, IDA)

InterPro domains:
  IPR003812 Fido domain [PF02661] (40-125)
  IPR003812 Fido domain [PS51459] (37-162)
  IPR036597 Fido-like domain superfamily [G3DSA:1.10.3290.10] (7-191)
  IPR036597 Fido-like domain superfamily [SSF140931] (18-186)

Nearest PDB structures (foldseek):
  5ckl-assembly1_A-2  TM=1.006E+00  e=1.309E-31  Neisseria meningitidis MC58
  5cmt-assembly1_A  TM=1.005E+00  e=6.431E-31  Neisseria meningitidis
  3s6a-assembly1_A  TM=9.957E-01  e=5.542E-29  Neisseria meningitidis serogroup B
  3zlm-assembly1_A-2  TM=1.000E+00  e=1.366E-28  Neisseria meningitidis
  2f6s-assembly1_B  TM=9.931E-01  e=5.032E-22  Helicobacter pylori 26695

Secondary structure (DSSP, 8-state):
-PPPHHHHHHHHHHHHHHTSGGGGSPSSSHHHHHHHHHHHHTTT-TTTTPPPSS--EETTEEPSPHHHHHHHHHHHHTS--SSHHHHHHHHHHHHHH--SSS-HHHHHHHHHHHHHHHHHS-EE-GGGS-HHHHHHHHHHTTT--HHHHHHHHTTEES-TT-HHHHHHHHHHHHHHTT---

Organism: Neisseria meningitidis serogroup B (strain ATCC BAA-335 / MC58) (NCBI:txid122586)